Protein AF-A0AAN9YJ34-F1 (afdb_monomer)

Nearest PDB structures (foldseek):
  6kf5-assembly1_C  TM=6.993E-01  e=3.484E-01  Erythrobacter longus
  7w8n-assembly1_C  TM=6.887E-01  e=3.484E-01  Erythrobacter longus
  6kf5-assembly1_D  TM=6.873E-01  e=4.170E-01  Erythrobacter longus
  7cih-assembly4_D  TM=6.895E-01  e=4.170E-01  Erythrobacter longus
  3lp5-assembly1_A  TM=6.061E-01  e=2.230E+00  Lactiplantibacillus plantarum

Foldseek 3Di:
DDPPPDDQQAPPVVLVVVVVVVVVCCVPVQDPPPAADEDEFEDEEQSLLSSQLLLQVFAQPVDRYTYFEYEYELYQQALCCLACPQPLNDDPDDPPPPCPDDDDDDDDDDDDDDDDDDDPVPQAPPFDVVLVVVSVCNVSRHVFQVSSQDCSSRVLNLFKHSLAQRARDRHDHRDLVSLCVVPVVPPVVVPPDVPDCPDPVNVSVVDDRGRHDIDTDQPPDPPDSHALHQYEQEYADDADPDCVPVPPDPPPVVVSVVSNLSRGSLVSLVSSLVSNLVNVVVVLVVVVVPDVVSPPPDPCNSCRRRDYYYFDPDPPPDDDDDDDDDDDDDDDDDSDDPVPGRSVVVVVVVVCVVVVD

Solvent-accessible surface area (backbone atoms only — not comparable to full-atom values): 21547 Å² total; per-residue (Å²): 132,83,79,81,79,78,78,69,84,25,62,64,43,67,54,53,56,52,50,53,51,50,52,49,45,53,76,73,66,54,61,63,98,88,45,75,47,81,34,71,35,63,24,39,35,72,41,10,11,44,22,45,26,50,23,56,76,41,10,33,79,86,51,50,62,29,31,48,25,27,39,25,33,42,26,52,29,55,50,54,61,72,32,48,72,24,75,88,62,45,77,82,78,79,78,76,75,81,78,74,84,80,93,78,92,76,92,78,95,70,89,76,81,80,93,76,85,87,78,83,78,81,76,64,64,83,60,39,69,67,56,51,53,54,60,72,40,42,75,67,45,22,86,47,46,58,53,38,71,34,39,56,56,7,39,41,44,52,38,22,50,86,34,61,64,60,26,92,44,72,79,47,60,56,50,64,69,42,45,46,60,76,63,35,82,78,43,53,78,76,65,57,48,94,87,55,83,72,46,69,69,58,51,59,67,70,57,72,74,70,58,50,75,64,41,80,40,77,41,61,49,91,90,51,76,49,41,84,38,35,32,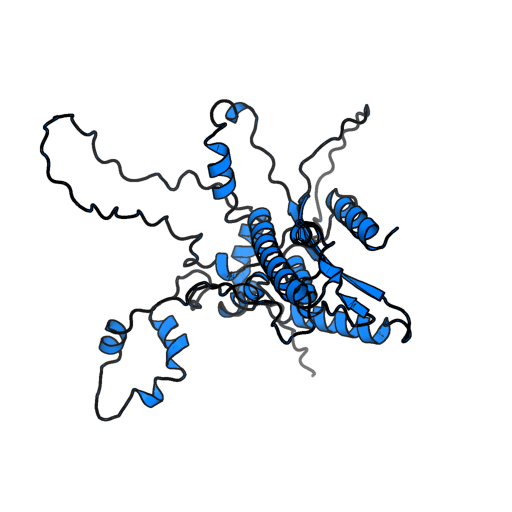42,32,35,15,71,44,79,82,78,78,67,74,90,74,62,86,82,41,92,78,62,42,62,67,43,54,63,62,53,40,67,54,33,40,55,29,32,41,51,53,42,42,56,47,53,27,56,30,43,51,49,54,50,59,60,45,51,76,78,36,79,83,53,76,78,60,61,94,54,48,36,53,73,36,39,39,76,49,73,31,75,65,85,70,77,73,90,69,82,88,83,90,80,89,78,92,77,84,88,82,82,86,69,81,60,82,57,86,92,37,67,57,54,50,57,51,48,59,52,49,30,70,72,69,74,104

Secondary structure (DSSP, 8-state):
---------SBTHHHHHHHHHHHHHHHHHPPPTT--EEEEEEEETHHHHHHHHHHHHS--TTSSEEEEEEEEES----GGGGSTTSTTTSPP------------------PPPP-----SGGGSPPPPHHHHHHHHTHHHHBSSGGGGG-TTTSGGGGTB----PPPSSSSSPPPHHHHHHHHHTTTHHHH--TT----HHHHHHHS---PPPP-B--SS-TT----PPEEEEEEEPPPPPPGGGGGG-TTHHHHHHHHHTTSSHHHHHHHHHHHHHHHHHHHHHHHHTT-GGGGGS-TTHHHHHEEEEEE-----------------------SSPPTTSHHHHHHHHHHHHHHT-

Organism: NCBI:txid117547

Structure (mmCIF, N/CA/C/O backbone):
data_AF-A0AAN9YJ34-F1
#
_entry.id   AF-A0AAN9YJ34-F1
#
loop_
_atom_site.group_PDB
_atom_site.id
_atom_site.type_symbol
_atom_site.label_atom_id
_atom_site.label_alt_id
_atom_site.label_comp_id
_atom_site.label_asym_id
_atom_site.label_entity_id
_atom_site.label_seq_id
_atom_site.pdbx_PDB_ins_code
_atom_site.Cartn_x
_atom_site.Cartn_y
_atom_site.Cartn_z
_atom_site.occupancy
_atom_site.B_iso_or_equiv
_atom_site.auth_seq_id
_atom_site.auth_comp_id
_atom_site.auth_asym_id
_atom_site.auth_atom_id
_atom_site.pdbx_PDB_model_num
ATOM 1 N N . MET A 1 1 ? 30.102 28.724 10.141 1.00 41.06 1 MET A N 1
ATOM 2 C CA . MET A 1 1 ? 29.113 28.611 9.046 1.00 41.06 1 MET A CA 1
ATOM 3 C C . MET A 1 1 ? 28.518 27.213 9.089 1.00 41.06 1 MET A C 1
ATOM 5 O O . MET A 1 1 ? 29.201 26.265 8.723 1.00 41.06 1 MET A O 1
ATOM 9 N N . ALA A 1 2 ? 27.305 27.065 9.624 1.00 44.31 2 ALA A N 1
ATOM 10 C CA . ALA A 1 2 ? 26.609 25.783 9.624 1.00 44.31 2 ALA A CA 1
ATOM 11 C C . ALA A 1 2 ? 26.139 25.491 8.194 1.00 44.31 2 ALA A C 1
ATOM 13 O O . ALA A 1 2 ? 25.366 26.262 7.629 1.00 44.31 2 ALA A O 1
ATOM 14 N N . ARG A 1 3 ? 26.648 24.415 7.585 1.00 47.59 3 ARG A N 1
ATOM 15 C CA . ARG A 1 3 ? 26.089 23.885 6.339 1.00 47.59 3 ARG A CA 1
ATOM 16 C C . ARG A 1 3 ? 24.655 23.460 6.645 1.00 47.59 3 ARG A C 1
ATOM 18 O O . ARG A 1 3 ? 24.454 22.555 7.449 1.00 47.59 3 ARG A O 1
ATOM 25 N N . THR A 1 4 ? 23.672 24.114 6.039 1.00 53.50 4 THR A N 1
ATOM 26 C CA . THR A 1 4 ? 22.299 23.616 6.019 1.00 53.50 4 THR A CA 1
ATOM 27 C C . THR A 1 4 ? 22.309 22.314 5.224 1.00 53.50 4 THR A C 1
ATOM 29 O O . THR A 1 4 ? 22.406 22.313 3.997 1.00 53.50 4 THR A O 1
ATOM 32 N N . ALA A 1 5 ? 22.321 21.182 5.928 1.00 60.34 5 ALA A N 1
ATOM 33 C CA . ALA A 1 5 ? 22.191 19.880 5.297 1.00 60.34 5 ALA A CA 1
ATOM 34 C C . ALA A 1 5 ? 20.834 19.842 4.584 1.00 60.34 5 ALA A C 1
ATOM 36 O O . ALA A 1 5 ? 19.791 20.018 5.209 1.00 60.34 5 ALA A O 1
ATOM 37 N N . THR A 1 6 ? 20.852 19.697 3.262 1.00 78.81 6 THR A N 1
ATOM 38 C CA . THR A 1 6 ? 19.638 19.588 2.454 1.00 78.81 6 THR A CA 1
ATOM 39 C C . THR A 1 6 ? 19.103 18.174 2.632 1.00 78.81 6 THR A C 1
ATOM 41 O O . THR A 1 6 ? 19.769 17.213 2.247 1.00 78.81 6 THR A O 1
ATOM 44 N N . THR A 1 7 ? 17.938 18.031 3.262 1.00 78.56 7 THR A N 1
ATOM 45 C CA . THR A 1 7 ? 17.333 16.716 3.480 1.00 78.56 7 THR A CA 1
ATOM 46 C C . THR A 1 7 ? 16.971 16.098 2.125 1.00 78.56 7 THR A C 1
ATOM 48 O O . THR A 1 7 ? 16.330 16.769 1.309 1.00 78.56 7 THR A O 1
ATOM 51 N N . PRO A 1 8 ? 17.386 14.854 1.837 1.00 83.69 8 PRO A N 1
ATOM 52 C CA . PRO A 1 8 ? 17.035 14.206 0.581 1.00 83.69 8 PRO A CA 1
ATOM 53 C C . PRO A 1 8 ? 15.517 14.041 0.451 1.00 83.69 8 PRO A C 1
ATOM 55 O O . PRO A 1 8 ? 14.857 13.605 1.382 1.00 83.69 8 PRO A O 1
ATOM 58 N N . LEU A 1 9 ? 14.959 14.355 -0.722 1.00 86.12 9 LEU A N 1
ATOM 59 C CA . LEU A 1 9 ? 13.515 14.236 -0.995 1.00 86.12 9 LEU A CA 1
ATOM 60 C C . LEU A 1 9 ? 13.120 12.886 -1.625 1.00 86.12 9 LEU A C 1
ATOM 62 O O . LEU A 1 9 ? 12.014 12.739 -2.141 1.00 86.12 9 LEU A O 1
ATOM 66 N N . HIS A 1 10 ? 14.028 11.909 -1.609 1.00 91.50 10 HIS A N 1
ATOM 67 C CA . HIS A 1 10 ? 13.794 10.557 -2.110 1.00 91.50 10 HIS A CA 1
ATOM 68 C C . HIS A 1 10 ? 13.481 9.589 -0.962 1.00 91.50 10 HIS A C 1
ATOM 70 O O . HIS A 1 10 ? 13.786 9.841 0.203 1.00 91.50 10 HIS A O 1
ATOM 76 N N . TRP A 1 11 ? 12.877 8.453 -1.294 1.00 91.00 11 TRP A N 1
ATOM 77 C CA . TRP A 1 11 ? 12.618 7.358 -0.363 1.00 91.00 11 TRP A CA 1
ATOM 78 C C . TRP A 1 11 ? 13.909 6.849 0.306 1.00 91.00 11 TRP A C 1
ATOM 80 O O . TRP A 1 11 ? 14.869 6.605 -0.424 1.00 91.00 11 TRP A O 1
ATOM 90 N N . PRO A 1 12 ? 13.960 6.635 1.639 1.00 93.44 12 PRO A N 1
ATOM 91 C CA . PRO A 1 12 ? 12.837 6.544 2.582 1.00 93.44 12 PRO A CA 1
ATOM 92 C C . PRO A 1 12 ? 12.511 7.817 3.376 1.00 93.44 12 PRO A C 1
ATOM 94 O O . PRO A 1 12 ? 11.678 7.765 4.278 1.00 93.44 12 PRO A O 1
ATOM 97 N N . THR A 1 13 ? 13.109 8.970 3.072 1.00 93.56 13 THR A N 1
ATOM 98 C CA . THR A 1 13 ? 12.936 10.179 3.900 1.00 93.56 13 THR A CA 1
ATOM 99 C C . THR A 1 13 ? 11.472 10.583 4.127 1.00 93.56 13 THR A C 1
ATOM 101 O O . THR A 1 13 ? 11.104 10.760 5.288 1.00 93.56 13 THR A O 1
ATOM 104 N N . PRO A 1 14 ? 10.586 10.620 3.107 1.00 92.69 14 PRO A N 1
ATOM 105 C CA . PRO A 1 14 ? 9.178 10.952 3.332 1.00 92.69 14 PRO A CA 1
ATOM 106 C C . PRO A 1 14 ? 8.445 9.988 4.280 1.00 92.69 14 PRO A C 1
ATOM 108 O O . PRO A 1 14 ? 7.494 10.392 4.946 1.00 92.69 14 PRO A O 1
ATOM 111 N N . LEU A 1 15 ? 8.868 8.718 4.351 1.00 92.88 15 LEU A N 1
ATOM 112 C CA . LEU A 1 15 ? 8.332 7.767 5.327 1.00 92.88 15 LEU A CA 1
ATOM 113 C C . LEU A 1 15 ? 8.765 8.147 6.737 1.00 92.88 15 LEU A C 1
ATOM 115 O O . LEU A 1 15 ? 7.925 8.184 7.630 1.00 92.88 15 LEU A O 1
ATOM 119 N N . HIS A 1 16 ? 10.055 8.415 6.934 1.00 93.69 16 HIS A N 1
ATOM 120 C CA . HIS A 1 16 ? 10.580 8.782 8.245 1.00 93.69 16 HIS A CA 1
ATOM 121 C C . HIS A 1 16 ? 9.922 10.054 8.778 1.00 93.69 16 HIS A C 1
ATOM 123 O O . HIS A 1 16 ? 9.534 10.079 9.942 1.00 93.69 16 HIS A O 1
ATOM 129 N N . ASP A 1 17 ? 9.703 11.053 7.925 1.00 94.69 17 ASP A N 1
ATOM 130 C CA . ASP A 1 17 ? 9.007 12.282 8.309 1.00 94.69 17 ASP A CA 1
ATOM 131 C C . ASP A 1 17 ? 7.553 12.002 8.733 1.00 94.69 17 ASP A C 1
ATOM 133 O O . ASP A 1 17 ? 7.095 12.479 9.775 1.00 94.69 17 ASP A O 1
ATOM 137 N N . ALA A 1 18 ? 6.828 11.177 7.967 1.00 94.25 18 ALA A N 1
ATOM 138 C CA . ALA A 1 18 ? 5.452 10.798 8.289 1.00 94.25 18 ALA A CA 1
ATOM 139 C C . ALA A 1 18 ? 5.356 9.964 9.581 1.00 94.25 18 ALA A C 1
ATOM 141 O O . ALA A 1 18 ? 4.483 10.216 10.413 1.00 94.25 18 ALA A O 1
ATOM 142 N N . MET A 1 19 ? 6.272 9.011 9.776 1.00 94.44 19 MET A N 1
ATOM 143 C CA . MET A 1 19 ? 6.371 8.206 10.997 1.00 94.44 19 MET A CA 1
ATOM 144 C C . MET A 1 19 ? 6.717 9.069 12.209 1.00 94.44 19 MET A C 1
ATOM 146 O O . MET A 1 19 ? 6.091 8.938 13.256 1.00 94.44 19 MET A O 1
ATOM 150 N N . GLN A 1 20 ? 7.645 10.017 12.062 1.00 95.69 20 GLN A N 1
ATOM 151 C CA . GLN A 1 20 ? 8.000 10.938 13.138 1.00 95.69 20 GLN A CA 1
ATOM 152 C C . GLN A 1 20 ? 6.806 11.807 13.558 1.00 95.69 20 GLN A C 1
ATOM 154 O O . GLN A 1 20 ? 6.623 12.064 14.752 1.00 95.69 20 GLN A O 1
ATOM 159 N N . GLY A 1 21 ? 5.985 12.236 12.594 1.00 96.00 21 GLY A N 1
ATOM 160 C CA . GLY A 1 21 ? 4.728 12.938 12.852 1.00 96.00 21 GLY A CA 1
ATOM 161 C C . GLY A 1 21 ? 3.692 12.061 13.560 1.00 96.00 21 GLY A C 1
ATOM 162 O O . GLY A 1 21 ? 3.056 12.512 14.513 1.00 96.00 21 GLY A O 1
ATOM 163 N N . TYR A 1 22 ? 3.554 10.799 13.149 1.00 95.44 22 TYR A N 1
ATOM 164 C CA . TYR A 1 22 ? 2.680 9.833 13.818 1.00 95.44 22 TYR A CA 1
ATOM 165 C C . TYR A 1 22 ? 3.106 9.580 15.272 1.00 95.44 22 TYR A C 1
ATOM 167 O O . TYR A 1 22 ? 2.283 9.698 16.179 1.00 95.44 22 TYR A O 1
ATOM 175 N N . ASP 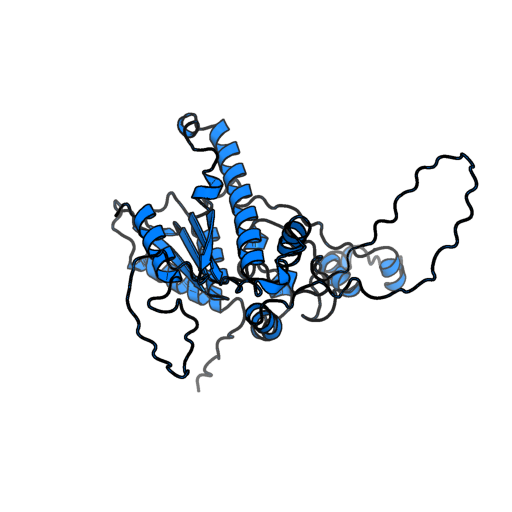A 1 23 ? 4.396 9.356 15.520 1.00 95.50 23 ASP A N 1
ATOM 176 C CA . ASP A 1 23 ? 4.947 9.203 16.870 1.00 95.50 23 ASP A CA 1
ATOM 177 C C . ASP A 1 23 ? 4.677 10.430 17.740 1.00 95.50 23 ASP A C 1
ATOM 179 O O . ASP A 1 23 ? 4.363 10.316 18.927 1.00 95.50 23 ASP A O 1
ATOM 183 N N . TRP A 1 24 ? 4.806 11.625 17.160 1.00 96.56 24 TRP A N 1
ATOM 184 C CA . TRP A 1 24 ? 4.487 12.862 17.859 1.00 96.56 24 TRP A CA 1
ATOM 185 C C . TRP A 1 24 ? 3.000 12.917 18.229 1.00 96.56 24 TRP A C 1
ATOM 187 O O . TRP A 1 24 ? 2.671 13.256 19.366 1.00 96.56 24 TRP A O 1
ATOM 197 N N . ILE A 1 25 ? 2.102 12.531 17.317 1.00 94.25 25 ILE A N 1
ATOM 198 C CA . ILE A 1 25 ? 0.658 12.453 17.577 1.00 94.25 25 ILE A CA 1
ATOM 199 C C . ILE A 1 25 ? 0.367 11.482 18.722 1.00 94.25 25 ILE A C 1
ATOM 201 O O . ILE A 1 25 ? -0.367 11.845 19.638 1.00 94.25 25 ILE A O 1
ATOM 205 N N . LEU A 1 26 ? 0.958 10.286 18.714 1.00 92.81 26 LEU A N 1
ATOM 206 C CA . LEU A 1 26 ? 0.771 9.319 19.796 1.00 92.81 26 LEU A CA 1
ATOM 207 C C . LEU A 1 26 ? 1.241 9.884 21.139 1.00 92.81 26 LEU A C 1
ATOM 209 O O . LEU A 1 26 ? 0.507 9.833 22.120 1.00 92.81 26 LEU A O 1
ATOM 213 N N . LYS A 1 27 ? 2.431 10.490 21.183 1.00 92.56 27 LYS A N 1
ATOM 214 C CA . LYS A 1 27 ? 3.014 11.022 22.426 1.00 92.56 27 LYS A CA 1
ATOM 215 C C . LYS A 1 27 ? 2.232 12.196 23.015 1.00 92.56 27 LYS A C 1
ATOM 217 O O . LYS A 1 27 ? 2.198 12.342 24.231 1.00 92.56 27 LYS A O 1
ATOM 222 N N . ASN A 1 28 ? 1.630 13.037 22.174 1.00 94.38 28 ASN A N 1
ATOM 223 C CA . ASN A 1 28 ? 1.019 14.296 22.618 1.00 94.38 28 ASN A CA 1
ATOM 224 C C . ASN A 1 28 ? -0.512 14.256 22.665 1.00 94.38 28 ASN A C 1
ATOM 226 O O . ASN A 1 28 ? -1.120 15.034 23.396 1.00 94.38 28 ASN A O 1
ATOM 230 N N . LEU A 1 29 ? -1.146 13.382 21.880 1.00 92.38 29 LEU A N 1
ATOM 231 C CA . LEU A 1 29 ? -2.602 13.307 21.744 1.00 92.38 29 LEU A CA 1
ATOM 232 C C . LEU A 1 29 ? -3.183 11.980 22.249 1.00 92.38 29 LEU A C 1
ATOM 234 O O . LEU A 1 29 ? -4.387 11.755 22.064 1.00 92.38 29 LEU A O 1
ATOM 238 N N . ALA A 1 30 ? -2.373 11.128 22.892 1.00 88.25 30 ALA A N 1
ATOM 239 C CA . ALA A 1 30 ? -2.861 9.932 23.568 1.00 88.25 30 ALA A CA 1
ATOM 240 C C . ALA A 1 30 ? -3.933 10.296 24.608 1.00 88.25 30 ALA A C 1
ATOM 242 O O . ALA A 1 30 ? -3.744 11.208 25.419 1.00 88.25 30 ALA A O 1
ATOM 243 N N . PRO A 1 31 ? -5.089 9.617 24.586 1.00 87.06 31 PRO A N 1
ATOM 244 C CA . PRO A 1 31 ? -6.086 9.789 25.626 1.00 87.06 31 PRO A CA 1
ATOM 245 C C . PRO A 1 31 ? -5.561 9.252 26.978 1.00 87.06 31 PRO A C 1
ATOM 247 O O . PRO A 1 31 ? -4.667 8.408 26.994 1.00 87.06 31 PRO A O 1
ATOM 250 N N . PRO A 1 32 ? -6.130 9.689 28.119 1.00 83.00 32 PRO A N 1
ATOM 251 C CA . PRO A 1 32 ? -5.818 9.110 29.430 1.00 83.00 32 PRO A CA 1
ATOM 252 C C . PRO A 1 32 ? -6.052 7.591 29.445 1.00 83.00 32 PRO A C 1
ATOM 254 O O . PRO A 1 32 ? -6.929 7.125 28.717 1.00 83.00 32 PRO A O 1
ATOM 257 N N . GLU A 1 33 ? -5.347 6.863 30.321 1.00 74.31 33 GLU A N 1
ATOM 258 C CA . GLU A 1 33 ? -5.167 5.388 30.355 1.00 74.31 33 GLU A CA 1
ATOM 259 C C . GLU A 1 33 ? -6.418 4.519 30.100 1.00 74.31 33 GLU A C 1
ATOM 261 O O . GLU A 1 33 ? -6.303 3.384 29.653 1.00 74.31 33 GLU A O 1
ATOM 266 N N . TYR A 1 34 ? -7.629 5.032 30.315 1.00 77.88 34 TYR A N 1
ATOM 267 C CA . TYR A 1 34 ? -8.876 4.269 30.183 1.00 77.88 34 TYR A CA 1
ATOM 268 C C . TYR A 1 34 ? -9.695 4.579 28.923 1.00 77.88 34 TYR A C 1
ATOM 270 O O . TYR A 1 34 ? -10.712 3.933 28.674 1.00 77.88 34 TYR A O 1
ATOM 278 N N . LYS A 1 35 ? -9.294 5.564 28.114 1.00 86.12 35 LYS A N 1
ATOM 279 C CA . LYS A 1 35 ? -10.018 5.953 26.896 1.00 86.12 35 LYS A CA 1
ATOM 280 C C . LYS A 1 35 ? -9.291 5.430 25.662 1.00 86.12 35 LYS A C 1
ATOM 282 O O . LYS A 1 35 ? -8.069 5.436 25.602 1.00 86.12 35 LYS A O 1
ATOM 287 N N . ARG A 1 36 ? -10.051 4.977 24.664 1.00 87.94 36 ARG A N 1
ATOM 288 C CA . ARG A 1 36 ? -9.520 4.606 23.345 1.00 87.94 36 ARG A CA 1
ATOM 289 C C . ARG A 1 36 ? -9.662 5.773 22.376 1.00 87.94 36 ARG A C 1
ATOM 291 O O . ARG A 1 36 ? -10.618 6.545 22.471 1.00 87.94 36 ARG A O 1
ATOM 298 N N . ARG A 1 37 ? -8.712 5.907 21.455 1.00 90.06 37 ARG A N 1
ATOM 299 C CA . ARG A 1 37 ? -8.763 6.875 20.359 1.00 90.06 37 ARG A CA 1
ATOM 300 C C . ARG A 1 37 ? -8.252 6.222 19.090 1.00 90.06 37 ARG A C 1
ATOM 302 O O . ARG A 1 37 ? -7.095 5.831 19.005 1.00 90.06 37 ARG A O 1
ATOM 309 N N . ASP A 1 38 ? -9.117 6.154 18.098 1.00 91.50 38 ASP A N 1
ATOM 310 C CA . ASP A 1 38 ? -8.778 5.541 16.826 1.00 91.50 38 ASP A CA 1
ATOM 311 C C . ASP A 1 38 ? -8.075 6.548 15.917 1.00 91.50 38 ASP A C 1
ATOM 313 O O . ASP A 1 38 ? -8.501 7.700 15.796 1.00 91.50 38 ASP A O 1
ATOM 317 N N . VAL A 1 39 ? -6.984 6.112 15.287 1.00 94.44 39 VAL A N 1
ATOM 318 C CA . VAL A 1 39 ? -6.254 6.899 14.290 1.00 94.44 39 VAL A CA 1
ATOM 319 C C . VAL A 1 39 ? -6.555 6.338 12.905 1.00 94.44 39 VAL A C 1
ATOM 321 O O . VAL A 1 39 ? -6.511 5.126 12.688 1.00 94.44 39 VAL A O 1
ATOM 324 N N . TYR A 1 40 ? -6.840 7.222 11.954 1.00 95.06 40 TYR A N 1
ATOM 325 C CA . TYR A 1 40 ? -7.044 6.862 10.555 1.00 95.06 40 TYR A CA 1
ATOM 326 C C . TYR A 1 40 ? -5.984 7.542 9.702 1.00 95.06 40 TYR A C 1
ATOM 328 O O . TYR A 1 40 ? -5.786 8.754 9.803 1.00 95.06 40 TYR A O 1
ATOM 336 N N . THR A 1 41 ? -5.304 6.771 8.857 1.00 95.94 41 THR A N 1
ATOM 337 C CA . THR A 1 41 ? -4.377 7.334 7.875 1.00 95.94 41 THR A CA 1
ATOM 338 C C . THR A 1 41 ? -5.126 7.619 6.583 1.00 95.94 41 THR A C 1
ATOM 340 O O . THR A 1 41 ? -6.009 6.866 6.167 1.00 95.94 41 THR A O 1
ATOM 343 N N . CYS A 1 42 ? -4.780 8.714 5.919 1.00 95.25 42 CYS A N 1
ATOM 344 C CA . CYS A 1 42 ? -5.304 9.000 4.595 1.00 95.25 42 CYS A CA 1
ATOM 345 C C . CYS A 1 42 ? -4.202 9.518 3.678 1.00 95.25 42 CYS A C 1
ATOM 347 O O . CYS A 1 42 ? -3.228 10.115 4.134 1.00 95.25 42 CYS A O 1
ATOM 349 N N . GLY A 1 43 ? -4.334 9.262 2.381 1.00 95.00 43 GLY A N 1
ATOM 350 C CA . GLY A 1 43 ? -3.356 9.734 1.413 1.00 95.00 43 GLY A CA 1
ATOM 351 C C . GLY A 1 43 ? -3.798 9.558 -0.030 1.00 95.00 43 GLY A C 1
ATOM 352 O O . GLY A 1 43 ? -4.619 8.699 -0.349 1.00 95.00 43 GLY A O 1
ATOM 353 N N . SER A 1 44 ? -3.225 10.374 -0.909 1.00 94.25 44 SER A N 1
ATOM 354 C CA . SER A 1 44 ? -3.403 10.318 -2.359 1.00 94.25 44 SER A CA 1
ATOM 355 C C . SER A 1 44 ? -2.067 10.018 -3.052 1.00 94.25 44 SER A C 1
ATOM 357 O O . SER A 1 44 ? -1.006 10.412 -2.567 1.00 94.25 44 SER A O 1
ATOM 359 N N . TYR A 1 45 ? -2.089 9.323 -4.192 1.00 94.06 45 TYR A N 1
ATOM 360 C CA . TYR A 1 45 ? -0.905 9.063 -5.025 1.00 94.06 45 TYR A CA 1
ATOM 361 C C . TYR A 1 45 ? 0.268 8.429 -4.252 1.00 94.06 45 TYR A C 1
ATOM 363 O O . TYR A 1 45 ? 0.176 7.285 -3.817 1.00 94.06 45 TYR A O 1
ATOM 371 N N . LEU A 1 46 ? 1.376 9.152 -4.065 1.00 93.62 46 LEU A N 1
ATOM 372 C CA . LEU A 1 46 ? 2.522 8.689 -3.272 1.00 93.62 46 LEU A CA 1
ATOM 373 C C . LEU A 1 46 ? 2.174 8.583 -1.780 1.00 93.62 46 LEU A C 1
ATOM 375 O O . LEU A 1 46 ? 2.584 7.644 -1.100 1.00 93.62 46 LEU A O 1
ATOM 379 N N . GLY A 1 47 ? 1.360 9.521 -1.288 1.00 95.19 47 GLY A N 1
ATOM 380 C CA . GLY A 1 47 ? 0.848 9.525 0.079 1.00 95.19 47 GLY A CA 1
ATOM 381 C C . GLY A 1 47 ? -0.090 8.354 0.358 1.00 95.19 47 GLY A C 1
ATOM 382 O O . GLY A 1 47 ? -0.145 7.883 1.484 1.00 95.19 47 GLY A O 1
ATOM 383 N N . ALA A 1 48 ? -0.782 7.826 -0.655 1.00 96.44 48 ALA A N 1
ATOM 384 C CA . ALA A 1 48 ? -1.592 6.616 -0.510 1.00 96.44 48 ALA A CA 1
ATOM 385 C C . ALA A 1 48 ? -0.728 5.385 -0.184 1.00 96.44 48 ALA A C 1
ATOM 387 O O . ALA A 1 48 ? -1.130 4.561 0.638 1.00 96.44 48 ALA A O 1
ATOM 388 N N . SER A 1 49 ? 0.460 5.268 -0.786 1.00 95.06 49 SER A N 1
ATOM 389 C CA . SER A 1 49 ? 1.430 4.214 -0.462 1.00 95.06 49 SER A CA 1
ATOM 390 C C . SER A 1 49 ? 1.935 4.363 0.973 1.00 95.06 49 SER A C 1
ATOM 392 O O . SER A 1 49 ? 1.887 3.399 1.729 1.00 95.06 49 SER A O 1
ATOM 394 N N . LEU A 1 50 ? 2.311 5.584 1.376 1.00 95.88 50 LEU A N 1
ATOM 395 C CA . LEU A 1 50 ? 2.744 5.894 2.745 1.00 95.88 50 LEU A CA 1
ATOM 396 C C . LEU A 1 50 ? 1.654 5.590 3.780 1.00 95.88 50 LEU A C 1
ATOM 398 O O . LEU A 1 50 ? 1.893 4.838 4.720 1.00 95.88 50 LEU A O 1
ATOM 402 N N . ALA A 1 51 ? 0.443 6.112 3.578 1.00 97.19 51 ALA A N 1
ATOM 403 C CA . ALA A 1 51 ? -0.693 5.904 4.472 1.00 97.19 51 ALA A CA 1
ATOM 404 C C . ALA A 1 51 ? -1.019 4.415 4.643 1.00 97.19 51 ALA A C 1
ATOM 406 O O . ALA A 1 51 ? -1.322 3.977 5.754 1.00 97.19 51 ALA A O 1
ATOM 407 N N . THR A 1 52 ? -0.920 3.642 3.557 1.00 97.69 52 THR A N 1
ATOM 408 C CA . THR A 1 52 ? -1.132 2.192 3.579 1.00 97.69 52 THR A CA 1
ATOM 409 C C . THR A 1 52 ? -0.042 1.488 4.377 1.00 97.69 52 THR A C 1
ATOM 411 O O . THR A 1 52 ? -0.362 0.658 5.219 1.00 97.69 52 THR A O 1
ATOM 414 N N . SER A 1 53 ? 1.231 1.807 4.136 1.00 96.81 53 SER A N 1
ATOM 415 C CA . SER A 1 53 ? 2.347 1.181 4.849 1.00 96.81 53 SER A CA 1
ATOM 416 C C . SER A 1 53 ? 2.286 1.454 6.346 1.00 96.81 53 SER A C 1
ATOM 418 O O . SER A 1 53 ? 2.342 0.505 7.120 1.00 96.81 53 SER A O 1
ATOM 420 N N . ILE A 1 54 ? 2.052 2.710 6.743 1.00 96.94 54 ILE A N 1
ATOM 421 C CA . ILE A 1 54 ? 1.849 3.084 8.149 1.00 96.94 54 ILE A CA 1
ATOM 422 C C . ILE A 1 54 ? 0.666 2.306 8.731 1.00 96.94 54 ILE A C 1
ATOM 424 O O . ILE A 1 54 ? 0.773 1.722 9.800 1.00 96.94 54 ILE A O 1
ATOM 428 N N . ALA A 1 55 ? -0.461 2.214 8.022 1.00 97.31 55 ALA A N 1
ATOM 429 C CA . ALA A 1 55 ? -1.606 1.466 8.534 1.00 97.31 55 ALA A CA 1
ATOM 430 C C . ALA A 1 55 ? -1.342 -0.038 8.678 1.00 97.31 55 ALA A C 1
ATOM 432 O O . ALA A 1 55 ? -1.887 -0.664 9.581 1.00 97.31 55 ALA A O 1
ATOM 433 N N . LEU A 1 56 ? -0.522 -0.631 7.810 1.00 96.75 56 LEU A N 1
ATOM 434 C CA . LEU A 1 56 ? -0.153 -2.040 7.917 1.00 96.75 56 LEU A CA 1
ATOM 435 C C . LEU A 1 56 ? 0.784 -2.297 9.102 1.00 96.75 56 LEU A C 1
ATOM 437 O O . LEU A 1 56 ? 0.662 -3.346 9.731 1.00 96.75 56 LEU A O 1
ATOM 441 N N . THR A 1 57 ? 1.687 -1.367 9.422 1.00 96.19 57 THR A N 1
ATOM 442 C CA . THR A 1 57 ? 2.688 -1.552 10.486 1.00 96.19 57 THR A CA 1
ATOM 443 C C . THR A 1 57 ? 2.299 -0.972 11.839 1.00 96.19 57 THR A C 1
ATOM 445 O O . THR A 1 57 ? 2.884 -1.372 12.836 1.00 96.19 57 THR A O 1
ATOM 448 N N . GLU A 1 58 ? 1.290 -0.100 11.894 1.00 96.25 58 GLU A N 1
ATOM 449 C CA . GLU A 1 58 ? 0.850 0.589 13.118 1.00 96.25 58 GLU A CA 1
ATOM 450 C C . GLU A 1 58 ? -0.573 0.204 13.564 1.00 96.25 58 GLU A C 1
ATOM 452 O O . GLU A 1 58 ? -1.169 0.834 14.443 1.00 96.25 58 GLU A O 1
ATOM 457 N N . SER A 1 59 ? -1.150 -0.842 12.964 1.00 95.81 59 SER A N 1
ATOM 458 C CA . SER A 1 59 ? -2.481 -1.356 13.307 1.00 95.81 59 SER A CA 1
ATOM 459 C C . SER A 1 59 ? -2.413 -2.369 14.452 1.00 95.81 59 SER A C 1
ATOM 461 O O . SER A 1 59 ? -2.490 -3.586 14.256 1.00 95.81 59 SER A O 1
ATOM 463 N N . TYR A 1 60 ? -2.271 -1.841 15.672 1.00 94.25 60 TYR A N 1
ATOM 464 C CA . TYR A 1 60 ? -2.230 -2.595 16.929 1.00 94.25 60 TYR A CA 1
ATOM 465 C C . TYR A 1 60 ? -3.579 -2.520 17.667 1.00 94.25 60 TYR A C 1
ATOM 467 O O . TYR A 1 60 ? -3.857 -1.528 18.344 1.00 94.25 60 TYR A O 1
ATOM 475 N N . PRO A 1 61 ? -4.462 -3.536 17.582 1.00 90.75 61 PRO A N 1
ATOM 476 C CA . PRO A 1 61 ? -5.826 -3.450 18.128 1.00 90.75 61 PRO A CA 1
ATOM 477 C C . PRO A 1 61 ? -5.890 -3.351 19.656 1.00 90.75 61 PRO A C 1
ATOM 479 O O . PRO A 1 61 ? -6.883 -2.879 20.214 1.00 90.75 61 PRO A O 1
ATOM 482 N N . HIS A 1 62 ? -4.861 -3.855 20.335 1.00 90.12 62 HIS A N 1
ATOM 483 C CA . HIS A 1 62 ? -4.785 -3.876 21.791 1.00 90.12 62 HIS A CA 1
ATOM 484 C C . HIS A 1 62 ? -4.421 -2.500 22.360 1.00 90.12 62 HIS A C 1
ATOM 486 O O . HIS A 1 62 ? -4.936 -2.158 23.421 1.00 90.12 62 HIS A O 1
ATOM 492 N N . GLU A 1 63 ? -3.651 -1.698 21.620 1.00 91.81 63 GLU A N 1
ATOM 493 C CA . GLU A 1 63 ? -3.249 -0.349 22.020 1.00 91.81 63 GLU A CA 1
ATOM 494 C C . GLU A 1 63 ? -4.438 0.601 22.178 1.00 91.81 63 GLU A C 1
ATOM 496 O O . GLU A 1 63 ? -5.428 0.522 21.445 1.00 91.81 63 GLU A O 1
ATOM 501 N N . HIS A 1 64 ? -4.336 1.533 23.125 1.00 90.06 64 HIS A N 1
ATOM 502 C CA . HIS A 1 64 ? -5.392 2.516 23.391 1.00 90.06 64 HIS A CA 1
ATOM 503 C C . HIS A 1 64 ? -5.522 3.547 22.271 1.00 90.06 64 HIS A C 1
ATOM 505 O O . HIS A 1 64 ? -6.630 3.992 21.962 1.00 90.06 64 HIS A O 1
ATOM 511 N N . MET A 1 65 ? -4.398 3.896 21.648 1.00 93.44 65 MET A N 1
ATOM 512 C CA . MET A 1 65 ? -4.339 4.768 20.489 1.00 93.44 65 MET A CA 1
ATOM 513 C C . MET A 1 65 ? -3.385 4.177 19.463 1.00 93.44 65 MET A C 1
ATOM 515 O O . MET A 1 65 ? -2.193 4.058 19.712 1.00 93.44 65 MET A O 1
ATOM 519 N N . ALA A 1 66 ? -3.934 3.777 18.323 1.00 94.69 66 ALA A N 1
ATOM 520 C CA . ALA A 1 66 ? -3.185 3.204 17.214 1.00 94.69 66 ALA A CA 1
ATOM 521 C C . ALA A 1 66 ? -4.001 3.333 15.927 1.00 94.69 66 ALA A C 1
ATOM 523 O O . ALA A 1 66 ? -5.183 3.709 15.956 1.00 94.69 66 ALA A O 1
ATOM 524 N N . VAL A 1 67 ? -3.387 2.998 14.793 1.00 96.44 67 VAL A N 1
ATOM 525 C CA . VAL A 1 67 ? -4.102 3.004 13.521 1.00 96.44 67 VAL A CA 1
ATOM 526 C C . VAL A 1 67 ? -5.206 1.940 13.542 1.00 96.44 67 VAL A C 1
ATOM 528 O O . VAL A 1 67 ? -5.022 0.817 14.020 1.00 96.44 67 VAL A O 1
ATOM 531 N N . ARG A 1 68 ? -6.394 2.310 13.062 1.00 95.12 68 ARG A N 1
ATOM 532 C CA . ARG A 1 68 ? -7.536 1.398 12.868 1.00 95.12 68 ARG A CA 1
ATOM 533 C C . ARG A 1 68 ? -7.905 1.219 11.420 1.00 95.12 68 ARG A C 1
ATOM 535 O O . ARG A 1 68 ? -8.367 0.145 11.033 1.00 95.12 68 ARG A O 1
ATOM 542 N N . GLY A 1 69 ? -7.667 2.252 10.626 1.00 96.00 69 GLY A N 1
ATOM 543 C CA . GLY A 1 69 ? -7.981 2.184 9.225 1.00 96.00 69 GLY A CA 1
ATOM 544 C C . GLY A 1 69 ? -7.198 3.136 8.344 1.00 96.00 69 GLY A C 1
ATOM 545 O O . GLY A 1 69 ? -6.485 4.023 8.813 1.00 96.00 69 GLY A O 1
ATOM 546 N N . CYS A 1 70 ? -7.341 2.910 7.044 1.00 97.06 70 CYS A N 1
ATOM 547 C CA . CYS A 1 70 ? -6.649 3.633 5.995 1.00 97.06 70 CYS A CA 1
ATOM 548 C C . CYS A 1 70 ? -7.599 3.983 4.851 1.00 97.06 70 CYS A C 1
ATOM 550 O O . CYS A 1 70 ? -8.349 3.131 4.371 1.00 97.06 70 CYS A O 1
ATOM 552 N N . VAL A 1 71 ? -7.509 5.214 4.354 1.00 97.25 71 VAL A N 1
ATOM 553 C CA . VAL A 1 71 ? -8.180 5.638 3.124 1.00 97.25 71 VAL A CA 1
ATOM 554 C C . VAL A 1 71 ? -7.145 6.098 2.108 1.00 97.25 71 VAL A C 1
ATOM 556 O O . VAL A 1 71 ? -6.415 7.060 2.332 1.00 97.25 71 VAL A O 1
ATOM 559 N N . ALA A 1 72 ? -7.074 5.424 0.966 1.00 96.88 72 ALA A N 1
ATOM 560 C CA . ALA A 1 72 ? -5.988 5.622 0.015 1.00 96.88 72 ALA A CA 1
ATOM 561 C C . ALA A 1 72 ? -6.535 5.861 -1.396 1.00 96.88 72 ALA A C 1
ATOM 563 O O . ALA A 1 72 ? -7.168 4.979 -1.967 1.00 96.88 72 ALA A O 1
ATOM 564 N N . LEU A 1 73 ? -6.285 7.042 -1.968 1.00 95.50 73 LEU A N 1
ATOM 565 C CA . LEU A 1 73 ? -6.772 7.448 -3.289 1.00 95.50 73 LEU A CA 1
ATOM 566 C C . LEU A 1 73 ? -5.665 7.375 -4.345 1.00 95.50 73 LEU A C 1
ATOM 568 O O . LEU A 1 73 ? -4.616 7.991 -4.193 1.00 95.50 73 LEU A O 1
ATOM 572 N N . ASN A 1 74 ? -5.917 6.694 -5.463 1.00 94.12 74 ASN A N 1
ATOM 573 C CA . ASN A 1 74 ? -4.998 6.641 -6.607 1.00 94.12 74 ASN A CA 1
ATOM 574 C C . ASN A 1 74 ? -3.563 6.225 -6.224 1.00 94.12 74 ASN A C 1
ATOM 576 O O . ASN A 1 74 ? -2.592 6.798 -6.711 1.00 94.12 74 ASN A O 1
ATOM 580 N N . GLY A 1 75 ? -3.413 5.244 -5.332 1.00 94.75 75 GLY A N 1
ATOM 581 C CA . GLY A 1 75 ? -2.100 4.819 -4.845 1.00 94.75 75 GLY A CA 1
ATOM 582 C C . GLY A 1 75 ? -1.319 3.910 -5.796 1.00 94.75 75 GLY A C 1
ATOM 583 O O . GLY A 1 75 ? -1.892 3.169 -6.599 1.00 94.75 75 GLY A O 1
ATOM 584 N N . ILE A 1 76 ? 0.012 3.934 -5.656 1.00 95.00 76 ILE A N 1
ATOM 585 C CA . ILE A 1 76 ? 0.926 2.948 -6.251 1.00 95.00 76 ILE A CA 1
ATOM 586 C C . ILE A 1 76 ? 1.415 2.014 -5.144 1.00 95.00 76 ILE A C 1
ATOM 588 O O . ILE A 1 76 ? 2.282 2.369 -4.354 1.00 95.00 76 ILE A O 1
ATOM 592 N N . TYR A 1 77 ? 0.869 0.804 -5.079 1.00 96.00 77 TYR A N 1
ATOM 593 C CA . TYR A 1 77 ? 1.152 -0.128 -3.980 1.00 96.00 77 TYR A CA 1
ATOM 594 C C . TYR A 1 77 ? 2.217 -1.172 -4.329 1.00 96.00 77 TYR A C 1
ATOM 596 O O . TYR A 1 77 ? 2.639 -1.943 -3.470 1.00 96.00 77 TYR A O 1
ATOM 604 N N . ASN A 1 78 ? 2.636 -1.226 -5.592 1.00 94.88 78 ASN A N 1
ATOM 605 C CA . ASN A 1 78 ? 3.729 -2.062 -6.060 1.00 94.88 78 ASN A CA 1
ATOM 606 C C . ASN A 1 78 ? 4.533 -1.319 -7.132 1.00 94.88 78 ASN A C 1
ATOM 608 O O . ASN A 1 78 ? 4.124 -1.294 -8.292 1.00 94.88 78 ASN A O 1
ATOM 612 N N . TRP A 1 79 ? 5.674 -0.744 -6.758 1.00 94.75 79 TRP A N 1
ATOM 613 C CA . TRP A 1 79 ? 6.570 -0.047 -7.684 1.00 94.75 79 TRP A CA 1
ATOM 614 C C . TRP A 1 79 ? 7.373 -0.997 -8.572 1.00 94.75 79 TRP A C 1
ATOM 616 O O . TRP A 1 79 ? 7.670 -0.661 -9.719 1.00 94.75 79 TRP A O 1
ATOM 626 N N . THR A 1 80 ? 7.653 -2.218 -8.100 1.00 92.88 80 THR A N 1
ATOM 627 C CA . THR A 1 80 ? 8.403 -3.222 -8.879 1.00 92.88 80 THR A CA 1
ATOM 628 C C . THR A 1 80 ? 7.712 -3.591 -10.192 1.00 92.88 80 THR A C 1
ATOM 630 O O . THR A 1 80 ? 8.361 -4.062 -11.124 1.00 92.88 80 THR A O 1
ATOM 633 N N . MET A 1 81 ? 6.406 -3.326 -10.325 1.00 90.75 81 MET A N 1
ATOM 634 C CA . MET A 1 81 ? 5.685 -3.598 -11.566 1.00 90.75 81 MET A CA 1
ATOM 635 C C . MET A 1 81 ? 6.097 -2.713 -12.741 1.00 90.75 81 MET A C 1
ATOM 637 O O . MET A 1 81 ? 5.807 -3.046 -13.890 1.00 90.75 81 MET A O 1
ATOM 641 N N . PHE A 1 82 ? 6.762 -1.591 -12.470 1.00 90.94 82 PHE A N 1
ATOM 642 C CA . PHE A 1 82 ? 7.263 -0.706 -13.511 1.00 90.94 82 PHE A CA 1
ATOM 643 C C . PHE A 1 82 ? 8.568 -1.189 -14.140 1.00 90.94 82 PHE A C 1
ATOM 645 O O . PHE A 1 82 ? 8.911 -0.698 -15.219 1.00 90.94 82 PHE A O 1
ATOM 652 N N . LEU A 1 83 ? 9.243 -2.159 -13.514 1.00 90.75 83 LEU A N 1
ATOM 653 C CA . LEU A 1 83 ? 10.482 -2.727 -14.024 1.00 90.75 83 LEU A CA 1
ATOM 654 C C . LEU A 1 83 ? 10.249 -3.497 -15.331 1.00 90.75 83 LEU A C 1
ATOM 656 O O . LEU A 1 83 ? 9.246 -4.214 -15.440 1.00 90.75 83 LEU A O 1
ATOM 660 N N . PRO A 1 84 ? 11.173 -3.419 -16.305 1.00 88.19 84 PRO A N 1
ATOM 661 C CA . PRO A 1 84 ? 11.037 -4.098 -17.597 1.00 88.19 84 PRO A CA 1
ATOM 662 C C . PRO A 1 84 ? 10.788 -5.606 -17.477 1.00 88.19 84 PRO A C 1
ATOM 664 O O . PRO A 1 84 ? 9.981 -6.164 -18.218 1.00 88.19 84 PRO A O 1
ATOM 667 N N . ASP A 1 85 ? 11.419 -6.251 -16.495 1.00 84.25 85 ASP A N 1
ATOM 668 C CA . ASP A 1 85 ? 11.312 -7.696 -16.279 1.00 84.25 85 ASP A CA 1
ATOM 669 C C . ASP A 1 85 ? 10.026 -8.136 -15.596 1.00 84.25 85 ASP A C 1
ATOM 671 O O . ASP A 1 85 ? 9.743 -9.336 -15.538 1.00 84.25 85 ASP A O 1
ATOM 675 N N . HIS A 1 86 ? 9.226 -7.206 -15.074 1.00 86.06 86 HIS A N 1
ATOM 676 C CA . HIS A 1 86 ? 7.991 -7.586 -14.416 1.00 86.06 86 HIS A CA 1
ATOM 677 C C . HIS A 1 86 ? 7.064 -8.309 -15.414 1.00 86.06 86 HIS A C 1
ATOM 679 O O . HIS A 1 86 ? 6.909 -7.847 -16.548 1.00 86.06 86 HIS A O 1
ATOM 685 N N . PRO A 1 87 ? 6.384 -9.412 -15.026 1.00 83.00 87 PRO A N 1
ATOM 686 C CA . PRO A 1 87 ? 5.558 -10.208 -15.943 1.00 83.00 87 PRO A CA 1
ATOM 687 C C . PRO A 1 87 ? 4.487 -9.419 -16.707 1.00 83.00 87 PRO A C 1
ATOM 689 O O . PRO A 1 87 ? 4.025 -9.860 -17.752 1.00 83.00 87 PRO A O 1
ATOM 692 N N . ILE A 1 88 ? 4.096 -8.258 -16.181 1.00 80.75 88 ILE A N 1
ATOM 693 C CA . ILE A 1 88 ? 3.130 -7.336 -16.791 1.00 80.75 88 ILE A CA 1
ATOM 694 C C . ILE A 1 88 ? 3.667 -6.622 -18.038 1.00 80.75 88 ILE A C 1
ATOM 696 O O . ILE A 1 88 ? 2.890 -6.235 -18.907 1.00 80.75 88 ILE A O 1
ATOM 700 N N . ASN A 1 89 ? 4.989 -6.464 -18.115 1.00 83.06 89 ASN A N 1
ATOM 701 C CA . ASN A 1 89 ? 5.702 -5.803 -19.202 1.00 83.06 89 ASN A CA 1
ATOM 702 C C . ASN A 1 89 ? 6.268 -6.821 -20.204 1.00 83.06 89 ASN A C 1
ATOM 704 O O . ASN A 1 89 ? 6.623 -6.451 -21.322 1.00 83.06 89 ASN A O 1
ATOM 708 N N . GLN A 1 90 ? 6.312 -8.108 -19.839 1.00 78.25 90 GLN A N 1
ATOM 709 C CA . GLN A 1 90 ? 6.757 -9.169 -20.734 1.00 78.25 90 GLN A CA 1
ATOM 710 C C . GLN A 1 90 ? 5.659 -9.558 -21.735 1.00 78.25 90 GLN A C 1
ATOM 712 O O . GLN A 1 90 ? 4.482 -9.662 -21.371 1.00 78.25 90 GLN A O 1
ATOM 717 N N . PRO A 1 91 ? 6.017 -9.849 -22.998 1.00 72.81 91 PRO A N 1
ATOM 718 C CA . PRO A 1 91 ? 5.060 -10.400 -23.943 1.00 72.81 91 PRO A CA 1
ATOM 719 C C . PRO A 1 91 ? 4.556 -11.766 -23.442 1.00 72.81 91 PRO A C 1
ATOM 721 O O . PRO A 1 91 ? 5.329 -12.542 -22.869 1.00 72.81 91 PRO A O 1
ATOM 724 N N . PRO A 1 92 ? 3.275 -12.110 -23.674 1.00 67.81 92 PRO A N 1
ATOM 725 C CA . PRO A 1 92 ? 2.740 -13.401 -23.267 1.00 67.81 92 PRO A CA 1
ATOM 726 C C . PRO A 1 92 ? 3.552 -14.523 -23.920 1.00 67.81 92 PRO A C 1
ATOM 728 O O . PRO A 1 92 ? 3.651 -14.611 -25.148 1.00 67.81 92 PRO A O 1
ATOM 731 N N . LYS A 1 93 ? 4.144 -15.394 -23.096 1.00 63.47 93 LYS A N 1
ATOM 732 C CA . LYS A 1 93 ? 4.879 -16.567 -23.578 1.00 63.47 93 LYS A CA 1
ATOM 733 C C . LYS A 1 93 ? 3.893 -17.456 -24.338 1.00 63.47 93 LYS A C 1
ATOM 735 O O . LYS A 1 93 ? 2.948 -17.975 -23.749 1.00 63.47 93 LYS A O 1
ATOM 740 N N . LYS A 1 94 ? 4.084 -17.617 -25.654 1.00 56.00 94 LYS A N 1
ATOM 741 C CA . LYS A 1 94 ? 3.316 -18.588 -26.445 1.00 56.00 94 LYS A CA 1
ATOM 742 C C . LYS A 1 94 ? 3.588 -19.965 -25.848 1.00 56.00 94 LYS A C 1
ATOM 744 O O . LYS A 1 94 ? 4.706 -20.465 -25.956 1.00 56.00 94 LYS A O 1
ATOM 749 N N . ASN A 1 95 ? 2.590 -20.563 -25.204 1.00 47.97 95 ASN A N 1
ATOM 750 C CA . ASN A 1 95 ? 2.685 -21.946 -24.764 1.00 47.97 95 ASN A CA 1
ATOM 751 C C . ASN A 1 95 ? 2.950 -22.806 -26.004 1.00 47.97 95 ASN A C 1
ATOM 753 O O . ASN A 1 95 ? 2.071 -22.973 -26.847 1.00 47.97 95 ASN A O 1
ATOM 757 N N . ARG A 1 96 ? 4.173 -23.332 -26.129 1.00 47.44 96 ARG A N 1
ATOM 758 C CA . ARG A 1 96 ? 4.445 -24.501 -26.963 1.00 47.44 96 ARG A CA 1
ATOM 759 C C . ARG A 1 96 ? 3.602 -25.612 -26.350 1.00 47.44 96 ARG A C 1
ATOM 761 O O . ARG A 1 96 ? 3.958 -26.143 -25.299 1.00 47.44 96 ARG A O 1
ATOM 768 N N . SER A 1 97 ? 2.442 -25.882 -26.940 1.00 50.19 97 SER A N 1
ATOM 769 C CA . SER A 1 97 ? 1.672 -27.073 -26.624 1.00 50.19 97 SER A CA 1
ATOM 770 C C . SER A 1 97 ? 2.631 -28.256 -26.724 1.00 50.19 97 SER A C 1
ATOM 772 O O . SER A 1 97 ? 3.239 -28.501 -27.766 1.00 50.19 97 SER A O 1
ATOM 774 N N . LYS A 1 98 ? 2.836 -28.946 -25.602 1.00 44.97 98 LYS A N 1
ATOM 775 C CA . LYS A 1 98 ? 3.379 -30.298 -25.612 1.00 44.97 98 LYS A CA 1
ATOM 776 C C . LYS A 1 98 ? 2.369 -31.129 -26.400 1.00 44.97 98 LYS A C 1
ATOM 778 O O . LYS A 1 98 ? 1.358 -31.529 -25.834 1.00 44.97 98 LYS A O 1
ATOM 783 N N . ASN A 1 99 ? 2.612 -31.336 -27.692 1.00 42.06 99 ASN A N 1
ATOM 784 C CA . ASN A 1 99 ? 1.947 -32.401 -28.430 1.00 42.06 99 A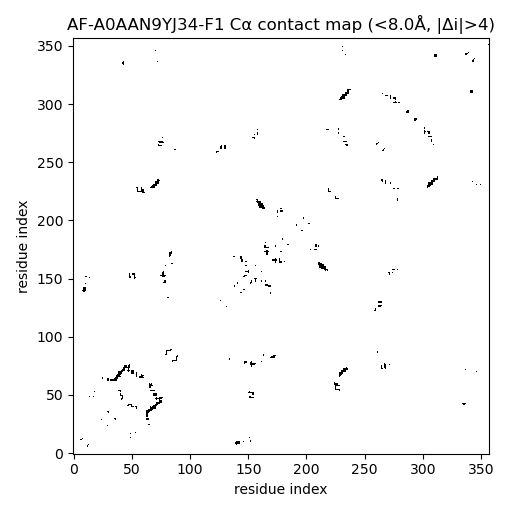SN A CA 1
ATOM 785 C C . ASN A 1 99 ? 2.460 -33.712 -27.833 1.00 42.06 99 ASN A C 1
ATOM 787 O O . ASN A 1 99 ? 3.540 -34.191 -28.171 1.00 42.06 99 ASN A O 1
ATOM 791 N N . LYS A 1 100 ? 1.711 -34.222 -26.856 1.00 40.88 100 LYS A N 1
ATOM 792 C CA . LYS A 1 100 ? 1.672 -35.646 -26.547 1.00 40.88 100 LYS A CA 1
ATOM 793 C C . LYS A 1 100 ? 0.928 -36.274 -27.731 1.00 40.88 100 LYS A C 1
ATOM 795 O O . LYS A 1 100 ? -0.090 -35.722 -28.139 1.00 40.88 100 LYS A O 1
ATOM 800 N N . GLY A 1 101 ? 1.548 -37.270 -28.353 1.00 39.31 101 GLY A N 1
ATOM 801 C CA . GLY A 1 101 ? 1.194 -37.741 -29.687 1.00 39.31 101 GLY A CA 1
ATOM 802 C C . GLY A 1 101 ? -0.207 -38.321 -29.806 1.00 39.31 101 GLY A C 1
ATOM 803 O O . GLY A 1 101 ? -0.798 -38.720 -28.812 1.00 39.31 101 GLY A O 1
ATOM 804 N N . GLU A 1 102 ? -0.661 -38.395 -31.048 1.00 36.53 102 GLU A N 1
ATOM 805 C CA . GLU A 1 102 ? -1.367 -39.556 -31.571 1.00 36.53 102 GLU A CA 1
ATOM 806 C C . GLU A 1 102 ? -1.176 -39.561 -33.090 1.00 36.53 102 GLU A C 1
ATOM 808 O O . GLU A 1 102 ? -1.400 -38.571 -33.790 1.00 36.53 102 GLU A O 1
ATOM 813 N N . ASP A 1 103 ? -0.578 -40.663 -33.518 1.00 44.50 103 ASP A N 1
ATOM 814 C CA . ASP A 1 103 ? -0.513 -41.181 -34.868 1.00 44.50 103 ASP A CA 1
ATOM 815 C C . ASP A 1 103 ? -1.944 -41.526 -35.285 1.00 44.50 103 ASP A C 1
ATOM 817 O O . ASP A 1 103 ? -2.579 -42.322 -34.608 1.00 44.50 103 ASP A O 1
ATOM 821 N N . ASP A 1 104 ? -2.472 -40.855 -36.307 1.00 37.22 104 ASP A N 1
ATOM 822 C CA . ASP A 1 104 ? -3.446 -41.440 -37.229 1.00 37.22 104 ASP A CA 1
ATOM 823 C C . ASP A 1 104 ? -3.672 -40.486 -38.406 1.00 37.22 104 ASP A C 1
ATOM 825 O O . ASP A 1 104 ? -4.071 -39.322 -38.279 1.00 37.22 104 ASP A O 1
ATOM 829 N N . GLY A 1 105 ? -3.336 -40.982 -39.593 1.00 40.97 105 GLY A N 1
ATOM 830 C CA . GLY A 1 105 ? -3.414 -40.240 -40.835 1.00 40.97 105 GLY A CA 1
ATOM 831 C C . GLY A 1 105 ? -4.848 -40.071 -41.326 1.00 40.97 105 GLY A C 1
ATOM 832 O O . GLY A 1 105 ? -5.526 -41.043 -41.635 1.00 40.97 105 GLY A O 1
ATOM 833 N N . HIS A 1 106 ? -5.253 -38.826 -41.580 1.00 37.97 106 HIS A N 1
ATOM 834 C CA . HIS A 1 106 ? -6.189 -38.556 -42.666 1.00 37.97 106 HIS A CA 1
ATOM 835 C C . HIS A 1 106 ? -5.917 -37.217 -43.359 1.00 37.97 106 HIS A C 1
ATOM 837 O O . HIS A 1 106 ? -5.885 -36.142 -42.763 1.00 37.97 106 HIS A O 1
ATOM 843 N N . ARG A 1 107 ? -5.699 -37.334 -44.672 1.00 41.75 107 ARG A N 1
ATOM 844 C CA . ARG A 1 107 ? -5.529 -36.272 -45.664 1.00 41.75 107 ARG A CA 1
ATOM 845 C C . ARG A 1 107 ? -6.737 -35.330 -45.691 1.00 41.75 107 ARG A C 1
ATOM 847 O O . ARG A 1 107 ? -7.846 -35.768 -45.971 1.00 41.75 107 ARG A O 1
ATOM 854 N N . SER A 1 108 ? -6.485 -34.031 -45.570 1.00 37.81 108 SER A N 1
ATOM 855 C CA . SER A 1 108 ? -7.244 -32.997 -46.283 1.00 37.81 108 SER A CA 1
ATOM 856 C C . SER A 1 108 ? -6.289 -31.862 -46.661 1.00 37.81 108 SER A C 1
ATOM 858 O O . SER A 1 108 ? -5.620 -31.263 -45.821 1.00 37.81 108 SER A O 1
ATOM 860 N N . ASN A 1 109 ? -6.150 -31.663 -47.971 1.00 37.28 109 ASN A N 1
ATOM 861 C CA . ASN A 1 109 ? -5.389 -30.585 -48.586 1.00 37.28 109 ASN A CA 1
ATOM 862 C C . ASN A 1 109 ? -6.284 -29.345 -48.637 1.00 37.28 109 ASN A C 1
ATOM 864 O O . ASN A 1 109 ? -7.079 -29.229 -49.563 1.00 37.28 109 ASN A O 1
ATOM 868 N N . ASP A 1 110 ? -6.116 -28.423 -47.693 1.00 41.72 110 ASP A N 1
ATOM 869 C CA . ASP A 1 110 ? -6.622 -27.055 -47.821 1.00 41.72 110 ASP A CA 1
ATOM 870 C C . ASP A 1 110 ? -5.443 -26.066 -47.803 1.00 41.72 110 ASP A C 1
ATOM 872 O O . ASP A 1 110 ? -4.561 -26.165 -46.938 1.00 41.72 110 ASP A O 1
ATOM 876 N N . PRO A 1 111 ? -5.377 -25.107 -48.746 1.00 38.06 111 PRO A N 1
ATOM 877 C CA . PRO A 1 111 ? -4.275 -24.163 -48.821 1.00 38.06 111 PRO A CA 1
ATOM 878 C C . PRO A 1 111 ? -4.331 -23.168 -47.657 1.00 38.06 111 PRO A C 1
ATOM 880 O O . PRO A 1 111 ? -5.248 -22.363 -47.504 1.00 38.06 111 PRO A O 1
ATOM 883 N N . LYS A 1 112 ? -3.288 -23.227 -46.832 1.00 39.88 112 LYS A N 1
ATOM 884 C CA . LYS A 1 112 ? -3.022 -22.325 -45.711 1.00 39.88 112 LYS A CA 1
ATOM 885 C C . LYS A 1 112 ? -2.690 -20.921 -46.253 1.00 39.88 112 LYS A C 1
ATOM 887 O O . LYS A 1 112 ? -1.760 -20.813 -47.054 1.00 39.88 112 LYS A O 1
ATOM 892 N N . PRO A 1 113 ? -3.375 -19.841 -45.832 1.00 32.56 113 PRO A N 1
ATOM 893 C CA . PRO A 1 113 ? -2.993 -18.492 -46.237 1.00 32.56 113 PRO A CA 1
ATOM 894 C C . PRO A 1 113 ? -1.644 -18.099 -45.607 1.00 32.56 113 PRO A C 1
ATOM 896 O O . PRO A 1 113 ? -1.302 -18.583 -44.519 1.00 32.56 113 PRO A O 1
ATOM 899 N N . PRO A 1 114 ? -0.853 -17.251 -46.287 1.00 35.69 114 PRO A N 1
ATOM 900 C CA . PRO A 1 114 ? 0.541 -17.035 -45.953 1.00 35.69 114 PRO A CA 1
ATOM 901 C C . PRO A 1 114 ? 0.740 -16.237 -44.664 1.00 35.69 114 PRO A C 1
ATOM 903 O O . PRO A 1 114 ? -0.065 -15.418 -44.221 1.00 35.69 114 PRO A O 1
ATOM 906 N N . LEU A 1 115 ? 1.902 -16.531 -44.102 1.00 39.34 115 LEU A N 1
ATOM 907 C CA . LEU A 1 115 ? 2.572 -15.964 -42.952 1.00 39.34 115 LEU A CA 1
ATOM 908 C C . LEU A 1 115 ? 2.605 -14.422 -42.999 1.00 39.34 115 LEU A C 1
ATOM 910 O O . LEU A 1 115 ? 3.372 -13.823 -43.743 1.00 39.34 115 LEU A O 1
ATOM 914 N N . GLY A 1 116 ? 1.793 -13.790 -42.152 1.00 28.84 116 GLY A N 1
ATOM 915 C CA . GLY A 1 116 ? 1.859 -12.370 -41.812 1.00 28.84 116 GLY A CA 1
ATOM 916 C C . GLY A 1 116 ? 1.999 -12.220 -40.303 1.00 28.84 116 GLY A C 1
ATOM 917 O O . GLY A 1 116 ? 1.025 -12.031 -39.579 1.00 28.84 116 GLY A O 1
ATOM 918 N N . SER A 1 117 ? 3.221 -12.397 -39.811 1.00 42.97 117 SER A N 1
ATOM 919 C CA . SER A 1 117 ? 3.634 -12.007 -38.466 1.00 42.97 117 SER A CA 1
ATOM 920 C C . SER A 1 117 ? 3.477 -10.498 -38.260 1.00 42.97 117 SER A C 1
ATOM 922 O O . SER A 1 117 ? 3.778 -9.735 -39.173 1.00 42.97 117 SER A O 1
ATOM 924 N N . SER A 1 118 ? 3.138 -10.109 -37.023 1.00 35.62 118 SER A N 1
ATOM 925 C CA . SER A 1 118 ? 3.085 -8.739 -36.460 1.00 35.62 118 SER A CA 1
ATOM 926 C C . SER A 1 118 ? 1.674 -8.157 -36.336 1.00 35.62 118 SER A C 1
ATOM 928 O O . SER A 1 118 ? 1.147 -7.604 -37.290 1.00 35.62 118 SER A O 1
ATOM 930 N N . SER A 1 119 ? 1.077 -8.273 -35.138 1.00 36.78 119 SER A N 1
ATOM 931 C CA . SER A 1 119 ? 0.093 -7.327 -34.543 1.00 36.78 119 SER A CA 1
ATOM 932 C C . SER A 1 119 ? -0.808 -7.991 -33.484 1.00 36.78 119 SER A C 1
ATOM 934 O O . SER A 1 119 ? -2.030 -7.970 -33.569 1.00 36.78 119 SER A O 1
ATOM 936 N N . SER A 1 120 ? -0.227 -8.570 -32.425 1.00 36.25 120 SER A N 1
ATOM 937 C CA . SER A 1 120 ? -1.004 -8.792 -31.183 1.00 36.25 120 SER A CA 1
ATOM 938 C C . SER A 1 120 ? -0.706 -7.755 -30.094 1.00 36.25 120 SER A C 1
ATOM 940 O O . SER A 1 120 ? -1.351 -7.768 -29.051 1.00 36.25 120 SER A O 1
ATOM 942 N N . SER A 1 121 ? 0.211 -6.808 -30.347 1.00 36.69 121 SER A N 1
ATOM 943 C CA . SER A 1 121 ? 0.518 -5.715 -29.409 1.00 36.69 121 SER A CA 1
ATOM 944 C C . SER A 1 121 ? -0.504 -4.570 -29.434 1.00 36.69 121 SER A C 1
ATOM 946 O O . SER A 1 121 ? -0.470 -3.704 -28.569 1.00 36.69 121 SER A O 1
ATOM 948 N N . THR A 1 122 ? -1.444 -4.554 -30.382 1.00 39.38 122 THR A N 1
ATOM 949 C CA . THR A 1 122 ? -2.295 -3.384 -30.670 1.00 39.38 122 THR A CA 1
ATOM 950 C C . THR A 1 122 ? -3.574 -3.288 -29.835 1.00 39.38 122 THR A C 1
ATOM 952 O O . THR A 1 122 ? -4.424 -2.451 -30.121 1.00 39.38 122 THR A O 1
ATOM 955 N N . LEU A 1 123 ? -3.756 -4.118 -28.801 1.00 44.50 123 LEU A N 1
ATOM 956 C CA . LEU A 1 123 ? -4.981 -4.105 -27.984 1.00 44.50 123 LEU A CA 1
ATOM 957 C C . LEU A 1 123 ? -4.765 -3.813 -26.496 1.00 44.50 123 LEU A C 1
ATOM 959 O O . LEU A 1 123 ? -5.717 -3.967 -25.726 1.00 44.50 123 LEU A O 1
ATOM 963 N N . ARG A 1 124 ? -3.564 -3.384 -26.088 1.00 51.12 124 ARG A N 1
ATOM 964 C CA . ARG A 1 124 ? -3.369 -2.818 -24.751 1.00 51.12 124 ARG A CA 1
ATOM 965 C C . ARG A 1 124 ? -3.797 -1.346 -24.806 1.00 51.12 124 ARG A C 1
ATOM 967 O O . ARG A 1 124 ? -3.323 -0.628 -25.683 1.00 51.12 124 ARG A O 1
ATOM 974 N N . PRO A 1 125 ? -4.723 -0.891 -23.951 1.00 53.31 125 PRO A N 1
ATOM 975 C CA . PRO A 1 125 ? -5.002 0.534 -23.830 1.00 53.31 125 PRO A CA 1
ATOM 976 C C . PRO A 1 125 ? -3.745 1.266 -23.399 1.00 53.31 125 PRO A C 1
ATOM 978 O O . PRO A 1 125 ? -2.884 0.659 -22.750 1.00 53.31 125 PRO A O 1
ATOM 981 N N . PRO A 1 126 ? -3.672 2.570 -23.689 1.00 57.88 126 PRO A N 1
ATOM 982 C CA . PRO A 1 126 ? -2.654 3.390 -23.076 1.00 57.88 126 PRO A CA 1
ATOM 983 C C . PRO A 1 126 ? -2.793 3.299 -21.544 1.00 57.88 126 PRO A C 1
ATOM 985 O O . PRO A 1 126 ? -3.917 3.353 -21.031 1.00 57.88 126 PRO A O 1
ATOM 988 N N . PRO A 1 127 ? -1.682 3.108 -20.815 1.00 67.38 127 PRO A N 1
ATOM 989 C CA . PRO A 1 127 ? -1.673 3.213 -19.361 1.00 67.38 127 PRO A CA 1
ATOM 990 C C . PRO A 1 127 ? -2.176 4.592 -18.921 1.00 67.38 127 PRO A C 1
ATOM 992 O O . PRO A 1 127 ? -2.096 5.566 -19.673 1.00 67.38 127 PRO A O 1
ATOM 995 N N . ASP A 1 128 ? -2.708 4.658 -17.703 1.00 77.88 128 ASP A N 1
ATOM 996 C CA . ASP A 1 128 ? -3.216 5.907 -17.135 1.00 77.88 128 ASP A CA 1
ATOM 997 C C . ASP A 1 128 ? -2.105 6.982 -17.173 1.00 77.88 128 ASP A C 1
ATOM 999 O O . ASP A 1 128 ? -0.991 6.714 -16.706 1.00 77.88 128 ASP A O 1
ATOM 1003 N N . PRO A 1 129 ? -2.354 8.182 -17.739 1.00 83.69 129 PRO A N 1
ATOM 1004 C CA . PRO A 1 129 ? -1.329 9.216 -17.875 1.00 83.69 129 PRO A CA 1
ATOM 1005 C C . PRO A 1 129 ? -0.713 9.628 -16.533 1.00 83.69 129 PRO A C 1
ATOM 1007 O O . PRO A 1 129 ? 0.476 9.942 -16.475 1.00 83.69 129 PRO A O 1
ATOM 1010 N N . ALA A 1 130 ? -1.479 9.588 -15.440 1.00 86.25 130 ALA A N 1
ATOM 1011 C CA . ALA A 1 130 ? -0.950 9.877 -14.112 1.00 86.25 130 ALA A CA 1
ATOM 1012 C C . ALA A 1 130 ? -0.029 8.751 -13.613 1.00 86.25 130 ALA A C 1
ATOM 1014 O O . ALA A 1 130 ? 1.035 9.029 -13.059 1.00 86.25 130 ALA A O 1
ATOM 1015 N N . VAL A 1 131 ? -0.373 7.487 -13.877 1.00 87.38 131 VAL A N 1
ATOM 1016 C CA . VAL A 1 131 ? 0.496 6.335 -13.573 1.00 87.38 131 VAL A CA 1
ATOM 1017 C C . VAL A 1 131 ? 1.783 6.392 -14.400 1.00 87.38 131 VAL A C 1
ATOM 1019 O O . VAL A 1 131 ? 2.864 6.139 -13.872 1.00 87.38 131 VAL A O 1
ATOM 1022 N N . LEU A 1 132 ? 1.695 6.778 -15.677 1.00 88.44 132 LEU A N 1
ATOM 1023 C CA . LEU A 1 132 ? 2.864 6.999 -16.531 1.00 88.44 132 LEU A CA 1
ATOM 1024 C C . LEU A 1 132 ? 3.787 8.089 -15.988 1.00 88.44 132 LEU A C 1
ATOM 1026 O O . LEU A 1 132 ? 4.999 7.885 -15.944 1.00 88.44 132 LEU A O 1
ATOM 1030 N N . LYS A 1 133 ? 3.226 9.225 -15.561 1.00 90.50 133 LYS A N 1
ATOM 1031 C CA . LYS A 1 133 ? 4.002 10.320 -14.971 1.00 90.50 133 LYS A CA 1
ATOM 1032 C C . LYS A 1 133 ? 4.744 9.854 -13.716 1.00 90.50 133 LYS A C 1
ATOM 1034 O O . LYS A 1 133 ? 5.940 10.094 -13.596 1.00 90.50 133 LYS A O 1
ATOM 1039 N N . LEU A 1 134 ? 4.070 9.117 -12.831 1.00 90.31 134 LEU A N 1
ATOM 1040 C CA . LEU A 1 134 ? 4.697 8.542 -11.635 1.00 90.31 134 LEU A CA 1
ATOM 1041 C C . LEU A 1 134 ? 5.801 7.537 -11.987 1.00 90.31 134 LEU A C 1
ATOM 1043 O O . LEU A 1 134 ? 6.872 7.571 -11.387 1.00 90.31 134 LEU A O 1
ATOM 1047 N N . LYS A 1 135 ? 5.586 6.693 -13.004 1.00 90.38 135 LYS A N 1
ATOM 1048 C CA . LYS A 1 135 ? 6.616 5.781 -13.520 1.00 90.38 135 LYS A CA 1
ATOM 1049 C C . LYS A 1 135 ? 7.853 6.540 -14.014 1.00 90.38 135 LYS A C 1
ATOM 1051 O O . LYS A 1 135 ? 8.969 6.134 -13.709 1.00 90.38 135 LYS A O 1
ATOM 1056 N N . GLN A 1 136 ? 7.671 7.633 -14.754 1.00 92.00 136 GLN A N 1
ATOM 1057 C CA . GLN A 1 136 ? 8.777 8.465 -15.250 1.00 92.00 136 GLN A CA 1
ATOM 1058 C C . GLN A 1 136 ? 9.558 9.139 -14.114 1.00 92.00 136 GLN A C 1
ATOM 1060 O O . GLN A 1 136 ? 10.758 9.358 -14.242 1.00 92.00 136 GLN A O 1
ATOM 1065 N N . GLN A 1 137 ? 8.899 9.428 -12.990 1.00 91.88 137 GLN A N 1
ATOM 1066 C CA . GLN A 1 137 ? 9.520 10.039 -11.815 1.00 91.88 137 GLN A CA 1
ATOM 1067 C C . GLN A 1 137 ? 10.220 9.036 -10.887 1.00 91.88 137 GLN A C 1
ATOM 1069 O O . GLN A 1 137 ? 10.823 9.463 -9.907 1.00 91.88 137 GLN A O 1
ATOM 1074 N N . ALA A 1 138 ? 10.201 7.729 -11.180 1.00 91.38 138 ALA A N 1
ATOM 1075 C CA . ALA A 1 138 ? 10.793 6.713 -10.306 1.00 91.38 138 ALA A CA 1
ATOM 1076 C C . ALA A 1 138 ? 12.264 7.012 -9.950 1.00 91.38 138 ALA A C 1
ATOM 1078 O O . ALA A 1 138 ? 12.626 6.928 -8.784 1.00 91.38 138 ALA A O 1
ATOM 1079 N N . GLY A 1 139 ? 13.080 7.458 -10.912 1.00 91.62 139 GLY A N 1
ATOM 1080 C CA . GLY A 1 139 ? 14.485 7.810 -10.654 1.00 91.62 139 GLY A CA 1
ATOM 1081 C C . GLY A 1 139 ? 14.698 9.072 -9.807 1.00 91.62 139 GLY A C 1
ATOM 1082 O O . GLY A 1 139 ? 15.787 9.272 -9.287 1.00 91.62 139 GLY A O 1
ATOM 1083 N N . ALA A 1 140 ? 13.679 9.925 -9.660 1.00 92.19 140 ALA A N 1
ATOM 1084 C CA . ALA A 1 140 ? 13.712 11.066 -8.742 1.00 92.19 140 ALA A CA 1
ATOM 1085 C C . ALA A 1 140 ? 13.164 10.701 -7.352 1.00 92.19 140 ALA A C 1
ATOM 1087 O O . ALA A 1 140 ? 13.586 11.270 -6.349 1.00 92.19 140 ALA A O 1
ATOM 1088 N N . LEU A 1 141 ? 12.216 9.760 -7.296 1.00 93.19 141 LEU A N 1
ATOM 1089 C CA . LEU A 1 141 ? 11.593 9.291 -6.057 1.00 93.19 141 LEU A CA 1
ATOM 1090 C C . LEU A 1 141 ? 12.467 8.290 -5.298 1.00 93.19 141 LEU A C 1
ATOM 1092 O O . LEU A 1 141 ? 12.370 8.212 -4.077 1.00 93.19 141 LEU A O 1
ATOM 1096 N N . PHE A 1 142 ? 13.311 7.538 -6.002 1.00 94.94 142 PHE A N 1
ATOM 1097 C CA . PHE A 1 142 ? 14.182 6.519 -5.433 1.00 94.94 142 PHE A CA 1
ATOM 1098 C C . PHE A 1 142 ? 15.618 6.772 -5.875 1.00 94.94 142 PHE A C 1
ATOM 1100 O O . PHE A 1 142 ? 15.885 6.903 -7.068 1.00 94.94 142 PHE A O 1
ATOM 1107 N N . SER A 1 143 ? 16.550 6.791 -4.921 1.00 92.06 143 SER A N 1
ATOM 1108 C CA . SER A 1 143 ? 17.976 6.969 -5.224 1.00 92.06 143 SER A CA 1
ATOM 1109 C C . SER A 1 143 ? 18.545 5.844 -6.075 1.00 92.06 143 SER A C 1
ATOM 1111 O O . SER A 1 143 ? 19.429 6.081 -6.894 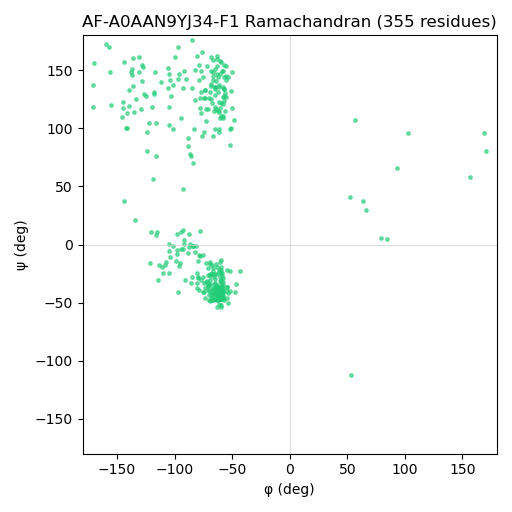1.00 92.06 143 SER A O 1
ATOM 1113 N N . GLN A 1 144 ? 18.059 4.622 -5.869 1.00 92.75 144 GLN A N 1
ATOM 1114 C CA . GLN A 1 144 ? 18.524 3.406 -6.522 1.00 92.75 144 GLN A CA 1
ATOM 1115 C C . GLN A 1 144 ? 17.326 2.465 -6.780 1.00 92.75 144 GLN A C 1
ATOM 1117 O O . GLN A 1 144 ? 16.290 2.594 -6.117 1.00 92.75 144 GLN A O 1
ATOM 1122 N N . PRO A 1 145 ? 17.412 1.529 -7.748 1.00 92.81 145 PRO A N 1
ATOM 1123 C CA . PRO A 1 145 ? 16.290 0.646 -8.085 1.00 92.81 145 PRO A CA 1
ATOM 1124 C C . PRO A 1 145 ? 15.894 -0.354 -6.992 1.00 92.81 145 PRO A C 1
ATOM 1126 O O . PRO A 1 145 ? 14.770 -0.855 -7.015 1.00 92.81 145 PRO A O 1
ATOM 1129 N N . ASP A 1 146 ? 16.784 -0.647 -6.042 1.00 92.44 146 ASP A N 1
ATOM 1130 C CA . ASP A 1 146 ? 16.481 -1.452 -4.851 1.00 92.44 146 ASP A CA 1
ATOM 1131 C C . ASP A 1 146 ? 15.383 -0.819 -3.986 1.00 92.44 146 ASP A C 1
ATOM 1133 O O . ASP A 1 146 ? 14.554 -1.544 -3.444 1.00 92.44 146 ASP A O 1
ATOM 1137 N N . GLY A 1 147 ? 15.283 0.511 -3.955 1.00 93.94 147 GLY A N 1
ATOM 1138 C CA . GLY A 1 147 ? 14.220 1.231 -3.255 1.00 93.94 147 GLY A CA 1
ATOM 1139 C C . GLY A 1 147 ? 12.806 0.889 -3.744 1.00 93.94 147 GLY A C 1
ATOM 1140 O O . GLY A 1 147 ? 11.854 0.967 -2.972 1.00 93.94 147 GLY A O 1
ATOM 1141 N N . LEU A 1 148 ? 12.636 0.420 -4.990 1.00 94.62 148 LEU A N 1
ATOM 1142 C CA . LEU A 1 148 ? 11.329 -0.057 -5.474 1.00 94.62 148 LEU A CA 1
ATOM 1143 C C . LEU A 1 148 ? 10.864 -1.336 -4.755 1.00 94.62 148 LEU A C 1
ATOM 1145 O O . LEU A 1 148 ? 9.668 -1.647 -4.762 1.00 94.62 148 LEU A O 1
ATOM 1149 N N . PHE A 1 149 ? 11.811 -2.086 -4.185 1.00 94.31 149 PHE A N 1
ATOM 1150 C CA . PHE A 1 149 ? 11.607 -3.344 -3.469 1.00 94.31 149 PHE A CA 1
ATOM 1151 C C . PHE A 1 149 ? 11.411 -3.140 -1.962 1.00 94.31 149 PHE A C 1
ATOM 1153 O O . PHE A 1 149 ? 11.210 -4.120 -1.246 1.00 94.31 149 PHE A O 1
ATOM 1160 N N . ASP A 1 150 ? 11.429 -1.895 -1.486 1.00 94.56 150 ASP A N 1
ATOM 1161 C CA . ASP A 1 150 ? 11.100 -1.566 -0.105 1.00 94.56 150 ASP A CA 1
ATOM 1162 C C . ASP A 1 150 ? 9.602 -1.835 0.160 1.00 94.56 150 ASP A C 1
ATOM 1164 O O . ASP A 1 150 ? 8.747 -1.260 -0.530 1.00 94.56 150 ASP A O 1
ATOM 1168 N N . PRO A 1 151 ? 9.238 -2.691 1.138 1.00 94.88 151 PRO A N 1
ATOM 1169 C CA . PRO A 1 151 ? 7.845 -2.939 1.490 1.00 94.88 151 PRO A CA 1
ATOM 1170 C C . PRO A 1 151 ? 7.068 -1.699 1.913 1.00 94.88 151 PRO A C 1
ATOM 1172 O O . PRO A 1 151 ? 5.864 -1.638 1.676 1.00 94.88 151 PRO A O 1
ATOM 1175 N N . PHE A 1 152 ? 7.724 -0.691 2.483 1.00 94.62 152 PHE A N 1
ATOM 1176 C CA . PHE A 1 152 ? 7.038 0.522 2.897 1.00 94.62 152 PHE A CA 1
ATOM 1177 C C . PHE A 1 152 ? 6.790 1.489 1.725 1.00 94.62 152 PHE A C 1
ATOM 1179 O O . PHE A 1 152 ? 5.824 2.257 1.755 1.00 94.62 152 PHE A O 1
ATOM 1186 N N . ALA A 1 153 ? 7.586 1.426 0.655 1.00 94.56 153 ALA A N 1
ATOM 1187 C CA . ALA A 1 153 ? 7.291 2.129 -0.595 1.00 94.56 153 ALA A CA 1
ATOM 1188 C C . ALA A 1 153 ? 6.266 1.365 -1.446 1.00 94.56 153 ALA A C 1
ATOM 1190 O O . ALA A 1 153 ? 5.385 1.957 -2.077 1.00 94.56 153 ALA A O 1
ATOM 1191 N N . SER A 1 154 ? 6.377 0.035 -1.439 1.00 95.69 154 SER A N 1
ATOM 1192 C CA . SER A 1 154 ? 5.546 -0.920 -2.168 1.00 95.69 154 SER A CA 1
ATOM 1193 C C . SER A 1 154 ? 4.764 -1.828 -1.201 1.00 95.69 154 SER A C 1
ATOM 1195 O O . SER A 1 154 ? 5.102 -3.009 -1.087 1.00 95.69 154 SER A O 1
ATOM 1197 N N . PRO A 1 155 ? 3.679 -1.346 -0.555 1.00 96.31 155 PRO A N 1
ATOM 1198 C CA . PRO A 1 155 ? 2.924 -2.101 0.453 1.00 96.31 155 PRO A CA 1
ATOM 1199 C C . PRO A 1 155 ? 2.457 -3.506 0.043 1.00 96.31 155 PRO A C 1
ATOM 1201 O O . PRO A 1 155 ? 2.227 -4.369 0.887 1.00 96.31 155 PRO A O 1
ATOM 1204 N N . CYS A 1 156 ? 2.322 -3.796 -1.255 1.00 95.19 156 CYS A N 1
ATOM 1205 C CA . CYS A 1 156 ? 2.034 -5.158 -1.702 1.00 95.19 156 CYS A CA 1
ATOM 1206 C C . CYS A 1 156 ? 3.111 -6.165 -1.268 1.00 95.19 156 CYS A C 1
ATOM 1208 O O . CYS A 1 156 ? 2.796 -7.348 -1.137 1.00 95.19 156 CYS A O 1
ATOM 1210 N N . LEU A 1 157 ? 4.356 -5.725 -1.062 1.00 95.50 157 LEU A N 1
ATOM 1211 C CA . LEU A 1 157 ? 5.479 -6.590 -0.712 1.00 95.50 157 LEU A CA 1
ATOM 1212 C C . LEU A 1 157 ? 5.416 -7.115 0.727 1.00 95.50 157 LEU A C 1
ATOM 1214 O O . LEU A 1 157 ? 6.033 -8.139 1.006 1.00 95.50 157 LEU A O 1
ATOM 1218 N N . PHE A 1 158 ? 4.588 -6.528 1.600 1.00 96.06 158 PHE A N 1
ATOM 1219 C CA . PHE A 1 158 ? 4.240 -7.165 2.875 1.00 96.06 158 PHE A CA 1
ATOM 1220 C C . PHE A 1 158 ? 3.567 -8.530 2.660 1.00 96.06 158 PHE A C 1
ATOM 1222 O O . PHE A 1 158 ? 3.765 -9.455 3.437 1.00 96.06 158 PHE A O 1
ATOM 1229 N N . PHE A 1 159 ? 2.808 -8.693 1.572 1.00 95.38 159 PHE A N 1
ATOM 1230 C CA . PHE A 1 159 ? 2.003 -9.891 1.312 1.00 95.38 159 PHE A CA 1
ATOM 1231 C C . PHE A 1 159 ? 2.592 -10.832 0.267 1.00 95.38 159 PHE A C 1
ATOM 1233 O O . PHE A 1 159 ? 2.063 -11.927 0.054 1.00 95.38 159 PHE A O 1
ATOM 1240 N N . GLN A 1 160 ? 3.621 -10.410 -0.464 1.00 91.50 160 GLN A N 1
ATOM 1241 C CA . GLN A 1 160 ? 4.204 -11.225 -1.521 1.00 91.50 160 GLN A CA 1
ATOM 1242 C C . GLN A 1 160 ? 5.645 -10.831 -1.811 1.00 91.50 160 GLN A C 1
ATOM 1244 O O . GLN A 1 160 ? 5.996 -9.657 -1.802 1.00 91.50 160 GLN A O 1
ATOM 1249 N N . THR A 1 161 ? 6.456 -11.800 -2.209 1.00 91.00 161 THR A N 1
ATOM 1250 C CA . THR A 1 161 ? 7.750 -11.490 -2.812 1.00 91.00 161 THR A CA 1
ATOM 1251 C C . THR A 1 161 ? 7.545 -10.994 -4.252 1.00 91.00 161 THR A C 1
ATOM 1253 O O . THR A 1 161 ? 6.655 -11.484 -4.957 1.00 91.00 161 THR A O 1
ATOM 1256 N N . PRO A 1 162 ? 8.353 -10.035 -4.740 1.00 88.62 162 PRO A N 1
ATOM 1257 C CA . PRO A 1 162 ? 8.196 -9.512 -6.099 1.00 88.62 162 PRO A CA 1
ATOM 1258 C C . PRO A 1 162 ? 8.579 -10.550 -7.158 1.00 88.62 162 PRO A C 1
ATOM 1260 O O . PRO A 1 162 ? 8.070 -10.523 -8.277 1.00 88.62 162 PRO A O 1
ATOM 1263 N N . GLY A 1 163 ? 9.441 -11.503 -6.793 1.00 87.44 163 GLY A N 1
ATOM 1264 C CA . GLY A 1 163 ? 9.920 -12.546 -7.692 1.00 87.44 163 GLY A CA 1
ATOM 1265 C C . GLY A 1 163 ? 10.789 -12.012 -8.834 1.00 87.44 163 GLY A C 1
ATOM 1266 O O . GLY A 1 163 ? 10.778 -12.561 -9.933 1.00 87.44 163 GLY A O 1
ATOM 1267 N N . LEU A 1 164 ? 11.487 -10.904 -8.584 1.00 87.81 164 LEU A N 1
ATOM 1268 C CA . LEU A 1 164 ? 12.337 -10.200 -9.537 1.00 87.81 164 LEU A CA 1
ATOM 1269 C C . LEU A 1 164 ? 13.725 -10.002 -8.940 1.00 87.81 164 LEU A C 1
ATOM 1271 O O . LEU A 1 164 ? 13.879 -9.939 -7.721 1.00 87.81 164 LEU A O 1
ATOM 1275 N N . LEU A 1 165 ? 14.719 -9.907 -9.816 1.00 87.38 165 LEU A N 1
ATOM 1276 C CA . LEU A 1 165 ? 16.043 -9.426 -9.449 1.00 87.38 165 LEU A CA 1
ATOM 1277 C C . LEU A 1 165 ? 16.035 -7.901 -9.440 1.00 87.38 165 LEU A C 1
ATOM 1279 O O . LEU A 1 165 ? 15.288 -7.279 -10.195 1.00 87.38 165 LEU A O 1
ATOM 1283 N N . VAL A 1 166 ? 16.871 -7.317 -8.589 1.00 89.31 166 VAL A N 1
ATOM 1284 C CA . VAL A 1 166 ? 17.052 -5.868 -8.546 1.00 89.31 166 VAL A CA 1
ATOM 1285 C C . VAL A 1 166 ? 17.966 -5.455 -9.707 1.00 89.31 166 VAL A C 1
ATOM 1287 O O . VAL A 1 166 ? 19.119 -5.895 -9.732 1.00 89.31 166 VAL A O 1
ATOM 1290 N N . PRO A 1 167 ? 17.492 -4.641 -10.665 1.00 90.38 167 PRO A N 1
ATOM 1291 C CA . PRO A 1 167 ? 18.318 -4.168 -11.774 1.00 90.38 167 PRO A CA 1
ATOM 1292 C C . PRO A 1 167 ? 19.278 -3.053 -11.332 1.00 90.38 167 PRO A C 1
ATOM 1294 O O . PRO A 1 167 ? 19.103 -2.451 -10.272 1.00 90.38 167 PRO A O 1
ATOM 1297 N N . ARG A 1 168 ? 20.284 -2.737 -12.161 1.00 87.62 168 ARG A N 1
ATOM 1298 C CA . ARG A 1 168 ? 21.190 -1.588 -11.924 1.00 87.62 168 ARG A CA 1
ATOM 1299 C C . ARG A 1 168 ? 20.533 -0.243 -12.174 1.00 87.62 168 ARG A C 1
ATOM 1301 O O . ARG A 1 168 ? 20.891 0.745 -11.545 1.00 87.62 168 ARG A O 1
ATOM 1308 N N . THR A 1 169 ? 19.603 -0.204 -13.119 1.00 90.62 169 THR A N 1
ATOM 1309 C CA . THR A 1 169 ? 18.910 1.013 -13.537 1.00 90.62 169 THR A CA 1
ATOM 1310 C C . THR A 1 169 ? 17.405 0.769 -13.563 1.00 90.62 169 THR A C 1
ATOM 1312 O O . THR A 1 169 ? 16.935 -0.367 -13.580 1.00 90.62 169 THR A O 1
ATOM 1315 N N . PHE A 1 170 ? 16.619 1.843 -13.553 1.00 90.56 170 PHE A N 1
ATOM 1316 C CA . PHE A 1 170 ? 15.155 1.757 -13.562 1.00 90.56 170 PHE A CA 1
ATOM 1317 C C . PHE A 1 170 ? 14.576 1.288 -14.906 1.00 90.56 170 PHE A C 1
ATOM 1319 O O . PHE A 1 170 ? 13.420 0.868 -14.975 1.00 90.56 170 PHE A O 1
ATOM 1326 N N . THR A 1 171 ? 15.353 1.409 -15.983 1.00 89.31 171 THR A N 1
ATOM 1327 C CA . THR A 1 171 ? 14.887 1.251 -17.367 1.00 89.31 171 THR A CA 1
ATOM 1328 C C . THR A 1 171 ? 15.380 -0.018 -18.036 1.00 89.31 171 THR A C 1
ATOM 1330 O O . THR A 1 171 ? 14.806 -0.417 -19.049 1.00 89.31 171 THR A O 1
ATOM 1333 N N . GLU A 1 172 ? 16.417 -0.649 -17.495 1.00 88.06 172 GLU A N 1
ATOM 1334 C CA . GLU A 1 172 ? 17.017 -1.845 -18.074 1.00 88.06 172 GLU A CA 1
ATOM 1335 C C . GLU A 1 172 ? 16.617 -3.097 -17.287 1.00 88.06 172 GLU A C 1
ATOM 1337 O O . GLU A 1 172 ? 16.404 -3.034 -16.072 1.00 88.06 172 GLU A O 1
ATOM 1342 N N . PRO A 1 173 ? 16.473 -4.243 -17.971 1.00 86.25 173 PRO A N 1
ATOM 1343 C CA . PRO A 1 173 ? 16.258 -5.515 -17.301 1.00 86.25 173 PRO A CA 1
ATOM 1344 C C . PRO A 1 173 ? 17.480 -5.897 -16.455 1.00 86.25 173 PRO A C 1
ATOM 1346 O O . PRO A 1 173 ? 18.618 -5.552 -16.779 1.00 86.25 173 PRO A O 1
ATOM 1349 N N . ALA A 1 174 ? 17.249 -6.647 -15.383 1.00 84.50 174 ALA A N 1
ATOM 1350 C CA . ALA A 1 174 ? 18.301 -7.198 -14.552 1.00 84.50 174 ALA A CA 1
ATOM 1351 C C . ALA A 1 174 ? 19.132 -8.216 -15.346 1.00 84.50 174 ALA A C 1
ATOM 1353 O O . ALA A 1 174 ? 18.614 -9.103 -16.031 1.00 84.50 174 ALA A O 1
ATOM 1354 N N . THR A 1 175 ? 20.449 -8.100 -15.229 1.00 81.56 175 THR A N 1
ATOM 1355 C CA . THR A 1 175 ? 21.415 -8.942 -15.937 1.00 81.56 175 THR A CA 1
ATOM 1356 C C . THR A 1 175 ? 21.906 -10.097 -15.066 1.00 81.56 175 THR A C 1
ATOM 1358 O O . THR A 1 175 ? 21.687 -10.145 -13.854 1.00 81.56 175 THR A O 1
ATOM 1361 N N . ALA A 1 176 ? 22.631 -11.039 -15.677 1.00 72.19 176 ALA A N 1
ATOM 1362 C CA . ALA A 1 176 ? 23.295 -12.104 -14.933 1.00 72.19 176 ALA A CA 1
ATOM 1363 C C . ALA A 1 176 ? 24.269 -11.536 -13.885 1.00 72.19 176 ALA A C 1
ATOM 1365 O O . ALA A 1 176 ? 24.264 -11.993 -12.750 1.00 72.19 176 ALA A O 1
ATOM 1366 N N . ALA A 1 177 ? 25.024 -10.483 -14.213 1.00 72.44 177 ALA A N 1
ATOM 1367 C CA . ALA A 1 177 ? 25.917 -9.813 -13.265 1.00 72.44 177 ALA A CA 1
ATOM 1368 C C . ALA A 1 177 ? 25.176 -9.288 -12.019 1.00 72.44 177 ALA A C 1
ATOM 1370 O O . ALA A 1 177 ? 25.711 -9.337 -10.912 1.00 72.44 177 ALA A O 1
ATOM 1371 N N . ASP A 1 178 ? 23.931 -8.833 -12.177 1.00 74.06 178 ASP A N 1
ATOM 1372 C CA . ASP A 1 178 ? 23.111 -8.329 -11.067 1.00 74.06 178 ASP A CA 1
ATOM 1373 C C . ASP A 1 178 ? 22.665 -9.450 -10.131 1.00 74.06 178 ASP A C 1
ATOM 1375 O O . ASP A 1 178 ? 22.652 -9.279 -8.911 1.00 74.06 178 ASP A O 1
ATOM 1379 N N . TYR A 1 179 ? 22.383 -10.627 -10.693 1.00 68.88 179 TYR A N 1
ATOM 1380 C CA . TYR A 1 179 ? 22.148 -11.846 -9.925 1.00 68.88 179 TYR A CA 1
ATOM 1381 C C . TYR A 1 179 ? 23.366 -12.236 -9.084 1.00 68.88 179 TYR A C 1
ATOM 1383 O O . TYR A 1 179 ? 23.209 -12.511 -7.894 1.00 68.88 179 TYR A O 1
ATOM 1391 N N . TYR A 1 180 ? 24.573 -12.233 -9.661 1.00 68.06 180 TYR A N 1
ATOM 1392 C CA . TYR A 1 180 ? 25.788 -12.580 -8.913 1.00 68.06 180 TYR A CA 1
ATOM 1393 C C . TYR A 1 180 ? 26.082 -11.571 -7.817 1.00 68.06 180 TYR A C 1
ATOM 1395 O O . TYR A 1 180 ? 26.412 -11.974 -6.714 1.00 68.06 180 TYR A O 1
ATOM 1403 N N . ARG A 1 181 ? 25.866 -10.275 -8.044 1.00 68.19 181 ARG A N 1
ATOM 1404 C CA . ARG A 1 181 ? 25.965 -9.291 -6.958 1.00 68.19 181 ARG A CA 1
ATOM 1405 C C . ARG A 1 181 ? 25.008 -9.620 -5.806 1.00 68.19 181 ARG A C 1
ATOM 1407 O O . ARG A 1 181 ? 25.411 -9.589 -4.650 1.00 68.19 181 ARG A O 1
ATOM 1414 N N . ALA A 1 182 ? 23.757 -9.956 -6.125 1.00 66.31 182 ALA A N 1
ATOM 1415 C CA . ALA A 1 182 ? 22.739 -10.271 -5.124 1.00 66.31 182 ALA A CA 1
ATOM 1416 C C . ALA A 1 182 ? 22.986 -11.600 -4.381 1.00 66.31 182 ALA A C 1
ATOM 1418 O O . ALA A 1 182 ? 22.535 -11.744 -3.250 1.00 66.31 182 ALA A O 1
ATOM 1419 N N . THR A 1 183 ? 23.669 -12.570 -5.001 1.00 62.50 183 THR A N 1
ATOM 1420 C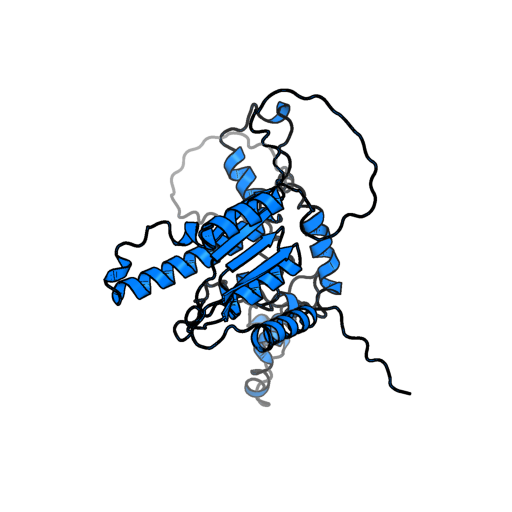 CA . THR A 1 183 ? 23.847 -13.932 -4.451 1.00 62.50 183 THR A CA 1
ATOM 1421 C C . THR A 1 183 ? 25.273 -14.262 -4.002 1.00 62.50 183 THR A C 1
ATOM 1423 O O . THR A 1 183 ? 25.445 -15.109 -3.133 1.00 62.50 183 THR A O 1
ATOM 1426 N N . MET A 1 184 ? 26.298 -13.599 -4.541 1.00 61.59 184 MET A N 1
ATOM 1427 C CA . MET A 1 184 ? 27.713 -13.913 -4.302 1.00 61.59 184 MET A CA 1
ATOM 1428 C C . MET A 1 184 ? 28.439 -12.956 -3.363 1.00 61.59 184 MET A C 1
ATOM 1430 O O . MET A 1 184 ? 29.595 -13.217 -3.053 1.00 61.59 184 MET A O 1
ATOM 1434 N N . SER A 1 185 ? 27.777 -11.932 -2.813 1.00 55.34 185 SER A N 1
ATOM 1435 C CA . SER A 1 185 ? 28.369 -11.132 -1.726 1.00 55.34 185 SER A CA 1
ATOM 1436 C C . SER A 1 185 ? 28.701 -11.960 -0.469 1.00 55.34 185 SER A C 1
ATOM 1438 O O . SER A 1 185 ? 29.428 -11.465 0.380 1.00 55.34 185 SER A O 1
ATOM 1440 N N . MET A 1 186 ? 28.180 -13.190 -0.340 1.00 50.94 186 MET A N 1
ATOM 1441 C CA . MET A 1 186 ? 28.515 -14.133 0.741 1.00 50.94 186 MET A CA 1
ATOM 1442 C C . MET A 1 186 ? 29.251 -15.397 0.267 1.00 50.94 186 MET A C 1
ATOM 1444 O O . MET A 1 186 ? 29.815 -16.099 1.089 1.00 50.94 186 MET A O 1
ATOM 1448 N N . ALA A 1 187 ? 29.222 -15.722 -1.031 1.00 53.41 187 ALA A N 1
ATOM 1449 C CA . ALA A 1 187 ? 29.696 -17.015 -1.544 1.00 53.41 187 ALA A CA 1
ATOM 1450 C C . ALA A 1 187 ? 31.030 -16.931 -2.303 1.00 53.41 187 ALA A C 1
ATOM 1452 O O . ALA A 1 187 ? 31.641 -17.962 -2.563 1.00 53.41 187 ALA A O 1
ATOM 1453 N N . LEU A 1 188 ? 31.481 -15.734 -2.698 1.00 50.28 188 LEU A N 1
ATOM 1454 C CA . LEU A 1 188 ? 32.709 -15.609 -3.487 1.00 50.28 188 LEU A CA 1
ATOM 1455 C C . LEU A 1 188 ? 33.969 -15.961 -2.673 1.00 50.28 188 LEU A C 1
ATOM 1457 O O . LEU A 1 188 ? 34.917 -16.481 -3.247 1.00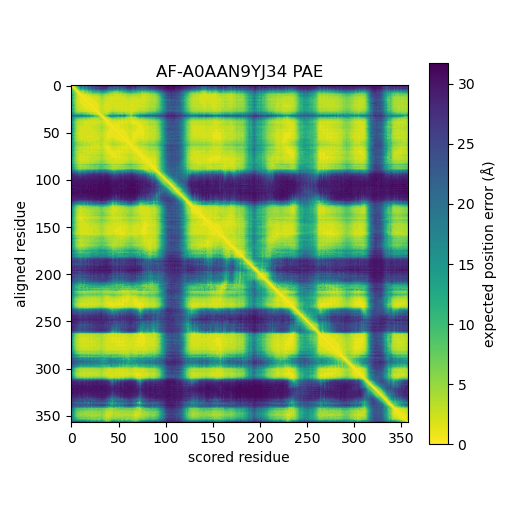 50.28 188 LEU A O 1
ATOM 1461 N N . GLU A 1 189 ? 33.966 -15.721 -1.358 1.00 52.72 189 GLU A N 1
ATOM 1462 C CA . GLU A 1 189 ? 35.105 -16.040 -0.480 1.00 52.72 189 GLU A CA 1
ATOM 1463 C C . GLU A 1 189 ? 35.240 -17.549 -0.203 1.00 52.72 189 GLU A C 1
ATOM 1465 O O . GLU A 1 189 ? 36.357 -18.047 -0.129 1.00 52.72 189 GLU A O 1
ATOM 1470 N N . ASP A 1 190 ? 34.126 -18.290 -0.139 1.00 53.16 190 ASP A N 1
ATOM 1471 C CA . ASP A 1 190 ? 34.122 -19.739 0.137 1.00 53.16 190 ASP A CA 1
ATOM 1472 C C . ASP A 1 190 ? 34.337 -20.610 -1.116 1.00 53.16 190 ASP A C 1
ATOM 1474 O O . ASP A 1 190 ? 34.823 -21.736 -1.014 1.00 53.16 190 ASP A O 1
ATOM 1478 N N . PHE A 1 191 ? 33.951 -20.128 -2.307 1.00 50.38 191 PHE A N 1
ATOM 1479 C CA . PHE A 1 191 ? 34.037 -20.907 -3.554 1.00 50.38 191 PHE A CA 1
ATOM 1480 C C . PHE A 1 191 ? 35.300 -20.640 -4.378 1.00 50.38 191 PHE A C 1
ATOM 1482 O O . PHE A 1 191 ? 35.646 -21.464 -5.224 1.00 50.38 191 PHE A O 1
ATOM 1489 N N . LEU A 1 192 ? 36.003 -19.527 -4.145 1.00 54.81 192 LEU A N 1
ATOM 1490 C CA . LEU A 1 192 ? 37.321 -19.286 -4.729 1.00 54.81 192 LEU A CA 1
ATOM 1491 C C . LEU A 1 192 ? 38.386 -19.965 -3.861 1.00 54.81 192 LEU A C 1
ATOM 1493 O O . LEU A 1 192 ? 39.170 -19.309 -3.179 1.00 54.81 192 LEU A O 1
ATOM 1497 N N . SER A 1 193 ? 38.412 -21.300 -3.885 1.00 53.91 193 SER A N 1
ATOM 1498 C CA . SER A 1 193 ? 39.609 -22.012 -3.445 1.00 53.91 193 SER A CA 1
ATOM 1499 C C . SER A 1 193 ? 40.760 -21.614 -4.382 1.00 53.91 193 SER A C 1
ATOM 1501 O O . SER A 1 193 ? 40.577 -21.656 -5.601 1.00 53.91 193 SER A O 1
ATOM 1503 N N . PRO A 1 194 ? 41.937 -21.223 -3.865 1.00 57.22 194 PRO A N 1
ATOM 1504 C CA . PRO A 1 194 ? 43.082 -20.852 -4.700 1.00 57.22 194 PRO A CA 1
ATOM 1505 C C . PRO A 1 194 ? 43.565 -21.988 -5.621 1.00 57.22 194 PRO A C 1
ATOM 1507 O O . PRO A 1 194 ? 44.321 -21.721 -6.554 1.00 57.22 194 PRO A O 1
ATOM 1510 N N . ASP A 1 195 ? 43.104 -23.222 -5.389 1.00 57.44 195 ASP A N 1
ATOM 1511 C CA . ASP A 1 195 ? 43.581 -24.432 -6.055 1.00 57.44 195 ASP A CA 1
ATOM 1512 C C . ASP A 1 195 ? 42.712 -24.910 -7.241 1.00 57.44 195 ASP A C 1
ATOM 1514 O O . ASP A 1 195 ? 43.118 -25.844 -7.932 1.00 57.44 195 ASP A O 1
ATOM 1518 N N . ASP A 1 196 ? 41.556 -24.288 -7.531 1.00 59.16 196 ASP A N 1
ATOM 1519 C CA . ASP A 1 196 ? 40.729 -24.644 -8.703 1.00 59.16 196 ASP A CA 1
ATOM 1520 C C . ASP A 1 196 ? 40.101 -23.405 -9.378 1.00 59.16 196 ASP A C 1
ATOM 1522 O O . ASP A 1 196 ? 39.095 -22.862 -8.903 1.00 59.16 196 ASP A O 1
ATOM 1526 N N . PRO A 1 197 ? 40.677 -22.908 -10.489 1.00 54.16 197 PRO A N 1
ATOM 1527 C CA . PRO A 1 197 ? 40.188 -21.724 -11.165 1.00 54.16 197 PRO A CA 1
ATOM 1528 C C . PRO A 1 197 ? 39.085 -22.116 -12.150 1.00 54.16 197 PRO A C 1
ATOM 1530 O O . PRO A 1 197 ? 39.288 -22.089 -13.364 1.00 54.16 197 PRO A O 1
ATOM 1533 N N . LEU A 1 198 ? 37.878 -22.409 -11.657 1.00 58.31 198 LEU A N 1
ATOM 1534 C CA . LEU A 1 198 ? 36.704 -22.186 -12.500 1.00 58.31 198 LEU A CA 1
ATOM 1535 C C . LEU A 1 198 ? 36.719 -20.705 -12.870 1.00 58.31 198 LEU A C 1
ATOM 1537 O O . LEU A 1 198 ? 36.542 -19.832 -12.015 1.00 58.31 198 LEU A O 1
ATOM 1541 N N . THR A 1 199 ? 36.981 -20.406 -14.143 1.00 62.72 199 THR A N 1
ATOM 1542 C CA . THR A 1 199 ? 36.974 -19.018 -14.599 1.00 62.72 199 THR A CA 1
ATOM 1543 C C . THR A 1 199 ? 35.606 -18.419 -14.294 1.00 62.72 199 THR A C 1
ATOM 1545 O O . THR A 1 199 ? 34.579 -19.100 -14.390 1.00 62.72 199 THR A O 1
ATOM 1548 N N . ALA A 1 200 ? 35.571 -17.132 -13.929 1.00 56.72 200 ALA A N 1
ATOM 1549 C CA . ALA A 1 200 ? 34.312 -16.440 -13.676 1.00 56.72 200 ALA A CA 1
ATOM 1550 C C . ALA A 1 200 ? 33.316 -16.714 -14.818 1.00 56.72 200 ALA A C 1
ATOM 1552 O O . ALA A 1 200 ? 32.174 -17.056 -14.559 1.00 56.72 200 ALA A O 1
ATOM 1553 N N . GLU A 1 201 ? 33.766 -16.720 -16.075 1.00 57.16 201 GLU A N 1
ATOM 1554 C CA . GLU A 1 201 ? 32.953 -17.035 -17.257 1.00 57.16 201 GLU A CA 1
ATOM 1555 C C . GLU A 1 201 ? 32.358 -18.455 -17.300 1.00 57.16 201 GLU A C 1
ATOM 1557 O O . GLU A 1 201 ? 31.221 -18.628 -17.749 1.00 57.16 201 GLU A O 1
ATOM 1562 N N . GLU A 1 202 ? 33.069 -19.476 -16.826 1.00 60.38 202 GLU A N 1
ATOM 1563 C CA . GLU A 1 202 ? 32.562 -20.853 -16.760 1.00 60.38 202 GLU A CA 1
ATOM 1564 C C . GLU A 1 202 ? 31.544 -21.025 -15.632 1.00 60.38 202 GLU A C 1
ATOM 1566 O O . GLU A 1 202 ? 30.473 -21.604 -15.848 1.00 60.38 202 GLU A O 1
ATOM 1571 N N . PHE A 1 203 ? 31.798 -20.420 -14.470 1.00 58.22 203 PHE A N 1
ATOM 1572 C CA . PHE A 1 203 ? 30.813 -20.341 -13.392 1.00 58.22 203 PHE A CA 1
ATOM 1573 C C . PHE A 1 203 ? 29.558 -19.567 -13.837 1.00 58.22 203 PHE A C 1
ATOM 1575 O O . PHE A 1 203 ? 28.427 -20.014 -13.608 1.00 58.22 203 PHE A O 1
ATOM 1582 N N . LEU A 1 204 ? 29.753 -18.465 -14.578 1.00 56.34 204 LEU A N 1
ATOM 1583 C CA . LEU A 1 204 ? 28.693 -17.639 -15.162 1.00 56.34 204 LEU A CA 1
ATOM 1584 C C . LEU A 1 204 ? 27.789 -18.437 -16.127 1.00 56.34 204 LEU A C 1
ATOM 1586 O O . LEU A 1 204 ? 26.598 -18.134 -16.249 1.00 56.34 204 LEU A O 1
ATOM 1590 N N . ARG A 1 205 ? 28.333 -19.457 -16.811 1.00 57.69 205 ARG A N 1
ATOM 1591 C CA . ARG A 1 205 ? 27.589 -20.360 -17.710 1.00 57.69 205 ARG A CA 1
ATOM 1592 C C . ARG A 1 205 ? 26.828 -21.460 -16.966 1.00 57.69 205 ARG A C 1
ATOM 1594 O O . ARG A 1 205 ? 25.752 -21.855 -17.427 1.00 57.69 205 ARG A O 1
ATOM 1601 N N . LEU A 1 206 ? 27.356 -21.954 -15.844 1.00 56.62 206 LEU A N 1
ATOM 1602 C CA . LEU A 1 206 ? 26.709 -22.994 -15.036 1.00 56.62 206 LEU A CA 1
ATOM 1603 C C . LEU A 1 206 ? 25.530 -22.454 -14.217 1.00 56.62 206 LEU A C 1
ATOM 1605 O O . LEU A 1 206 ? 24.475 -23.094 -14.145 1.00 56.62 206 LEU A O 1
ATOM 1609 N N . VAL A 1 207 ? 25.670 -21.268 -13.626 1.00 56.44 207 VAL A N 1
ATOM 1610 C CA . VAL A 1 207 ? 24.634 -20.688 -12.771 1.00 56.44 207 VAL A CA 1
ATOM 1611 C C . VAL A 1 207 ? 23.665 -19.886 -13.634 1.00 56.44 207 VAL A C 1
ATOM 1613 O O . VAL A 1 207 ? 23.840 -18.706 -13.904 1.00 56.44 207 VAL A O 1
ATOM 1616 N N . ARG A 1 208 ? 22.585 -20.526 -14.097 1.00 57.28 208 ARG A N 1
ATOM 1617 C CA . ARG A 1 208 ? 21.491 -19.787 -14.750 1.00 57.28 208 ARG A CA 1
ATOM 1618 C C . ARG A 1 208 ? 20.829 -18.875 -13.711 1.00 57.28 208 ARG A C 1
ATOM 1620 O O . ARG A 1 208 ? 20.187 -19.423 -12.808 1.00 57.28 208 ARG A O 1
ATOM 1627 N N . PRO A 1 209 ? 20.893 -17.537 -13.854 1.00 59.31 209 PRO A N 1
ATOM 1628 C CA . PRO A 1 209 ? 20.209 -16.619 -12.955 1.00 59.31 209 PRO A CA 1
ATOM 1629 C C . PRO A 1 209 ? 18.725 -16.958 -12.944 1.00 59.31 209 PRO A C 1
ATOM 1631 O O . PRO A 1 209 ? 18.039 -16.868 -13.967 1.00 59.31 209 PRO A O 1
ATOM 1634 N N . ARG A 1 210 ? 18.216 -17.409 -11.801 1.00 63.12 210 ARG A N 1
ATOM 1635 C CA . ARG A 1 210 ? 16.779 -17.587 -11.614 1.00 63.12 210 ARG A CA 1
ATOM 1636 C C . ARG A 1 210 ? 16.310 -16.451 -10.739 1.00 63.12 210 ARG A C 1
ATOM 1638 O O . ARG A 1 210 ? 16.744 -16.333 -9.598 1.00 63.12 210 ARG A O 1
ATOM 1645 N N . ALA A 1 211 ? 15.412 -15.632 -11.279 1.00 68.00 211 ALA A N 1
ATOM 1646 C CA . ALA A 1 211 ? 14.705 -14.672 -10.455 1.00 68.00 211 ALA A CA 1
ATOM 1647 C C . ALA A 1 211 ? 14.050 -15.407 -9.268 1.00 68.00 211 ALA A C 1
ATOM 1649 O O . ALA A 1 211 ? 13.596 -16.552 -9.440 1.00 68.00 211 ALA A O 1
ATOM 1650 N N . PRO A 1 212 ? 14.005 -14.783 -8.076 1.00 75.31 212 PRO A N 1
ATOM 1651 C CA . PRO A 1 212 ? 13.312 -15.347 -6.931 1.00 75.31 212 PRO A CA 1
ATOM 1652 C C . PRO A 1 212 ? 11.892 -15.764 -7.318 1.00 75.31 212 PRO A C 1
ATOM 1654 O O . PRO A 1 212 ? 11.256 -15.165 -8.186 1.00 75.31 212 PRO A O 1
ATOM 1657 N N . ARG A 1 213 ? 11.359 -16.811 -6.690 1.00 75.69 213 ARG A N 1
ATOM 1658 C CA . ARG A 1 213 ? 9.967 -17.190 -6.948 1.00 75.69 213 ARG A CA 1
ATOM 1659 C C . ARG A 1 213 ? 9.053 -16.176 -6.279 1.00 75.69 213 ARG A C 1
ATOM 1661 O O . ARG A 1 213 ? 9.226 -15.884 -5.100 1.00 75.69 213 ARG A O 1
ATOM 1668 N N . ARG A 1 214 ? 8.046 -15.702 -7.013 1.00 79.25 214 ARG A N 1
ATOM 1669 C CA . ARG A 1 214 ? 6.918 -14.988 -6.415 1.00 79.25 214 ARG A CA 1
ATOM 1670 C C . ARG A 1 214 ? 6.158 -15.953 -5.509 1.00 79.25 214 ARG A C 1
ATOM 1672 O O . ARG A 1 214 ? 5.632 -16.961 -5.978 1.00 79.25 214 ARG A O 1
ATOM 1679 N N . SER A 1 215 ? 6.105 -15.640 -4.227 1.00 80.44 215 SER A N 1
ATOM 1680 C CA . SER A 1 215 ? 5.400 -16.397 -3.200 1.00 80.44 215 SER A CA 1
ATOM 1681 C C . SER A 1 215 ? 4.540 -15.447 -2.381 1.00 80.44 215 SER A C 1
ATOM 1683 O O . SER A 1 215 ? 4.874 -14.276 -2.214 1.00 80.44 215 SER A O 1
ATOM 1685 N N . ALA A 1 216 ? 3.406 -15.946 -1.892 1.00 84.94 216 ALA A N 1
ATOM 1686 C CA . ALA A 1 216 ? 2.659 -15.231 -0.870 1.00 84.94 216 ALA A CA 1
ATOM 1687 C C . ALA A 1 216 ? 3.472 -15.241 0.430 1.00 84.94 216 ALA A C 1
ATOM 1689 O O . ALA A 1 216 ? 4.029 -16.273 0.807 1.00 84.94 216 ALA A O 1
ATOM 1690 N N . VAL A 1 217 ? 3.524 -14.097 1.098 1.00 84.75 217 VAL A N 1
ATOM 1691 C CA . VAL A 1 217 ? 4.128 -13.926 2.417 1.00 84.75 217 VAL A CA 1
ATOM 1692 C C . VAL A 1 217 ? 2.998 -13.884 3.436 1.00 84.75 217 VAL A C 1
ATOM 1694 O O . VAL A 1 217 ? 1.943 -13.292 3.196 1.00 84.75 217 VAL A O 1
ATOM 1697 N N . ALA A 1 218 ? 3.197 -14.568 4.559 1.00 83.31 218 ALA A N 1
ATOM 1698 C CA . ALA A 1 218 ? 2.285 -14.468 5.683 1.00 83.31 218 ALA A CA 1
ATOM 1699 C C . ALA A 1 218 ? 2.491 -13.105 6.350 1.00 83.31 218 ALA A C 1
ATOM 1701 O O . ALA A 1 218 ? 3.502 -12.883 7.009 1.00 83.31 218 ALA A O 1
ATOM 1702 N N . PHE A 1 219 ? 1.534 -12.210 6.146 1.00 90.31 219 PHE A N 1
ATOM 1703 C CA . PHE A 1 219 ? 1.433 -10.947 6.859 1.00 90.31 219 PHE A CA 1
ATOM 1704 C C . PHE A 1 219 ? 0.019 -10.826 7.438 1.00 90.31 219 PHE A C 1
ATOM 1706 O O . PHE A 1 219 ? -0.910 -11.213 6.726 1.00 90.31 219 PHE A O 1
ATOM 1713 N N . PRO A 1 220 ? -0.168 -10.305 8.661 1.00 90.75 220 PRO A N 1
ATOM 1714 C CA . PRO A 1 220 ? 0.891 -10.008 9.623 1.00 90.75 220 PRO A CA 1
ATOM 1715 C C . PRO A 1 220 ? 1.677 -11.276 10.013 1.00 90.75 220 PRO A C 1
ATOM 1717 O O . PRO A 1 220 ? 1.182 -12.389 9.805 1.00 90.75 220 PRO A O 1
ATOM 1720 N N . PRO A 1 221 ? 2.920 -11.147 10.508 1.00 87.56 221 PRO A N 1
ATOM 1721 C CA . PRO A 1 221 ? 3.650 -12.283 11.056 1.00 87.56 221 PRO A CA 1
ATOM 1722 C C . PRO A 1 221 ? 2.835 -12.957 12.166 1.00 87.56 221 PRO A C 1
ATOM 1724 O O . PRO A 1 221 ? 2.190 -12.281 12.960 1.00 87.56 221 PRO A O 1
ATOM 1727 N N . TRP A 1 222 ? 2.873 -14.286 12.243 1.00 78.88 222 TRP A N 1
ATOM 1728 C CA . TRP A 1 222 ? 2.046 -15.072 13.174 1.00 78.88 222 TRP A CA 1
ATOM 1729 C C . TRP A 1 222 ? 2.334 -14.789 14.658 1.00 78.88 222 TRP A C 1
ATOM 1731 O O . TRP A 1 222 ? 1.472 -14.982 15.506 1.00 78.88 222 TRP A O 1
ATOM 1741 N N . ASN A 1 223 ? 3.543 -14.329 14.970 1.00 84.81 223 ASN A N 1
ATOM 1742 C CA . ASN A 1 223 ? 3.974 -13.916 16.304 1.00 84.81 223 ASN A CA 1
ATOM 1743 C C . ASN A 1 223 ? 3.754 -12.414 16.570 1.00 84.81 223 ASN A C 1
ATOM 1745 O O . ASN A 1 223 ? 4.167 -11.914 17.613 1.00 84.81 223 ASN A O 1
ATOM 1749 N N . SER A 1 224 ? 3.149 -11.687 15.629 1.00 89.25 224 SER A N 1
ATOM 1750 C CA . SER A 1 224 ? 2.846 -10.268 15.773 1.00 89.25 224 SER A CA 1
ATOM 1751 C C . SER A 1 224 ? 1.449 -10.055 16.350 1.00 89.25 224 SER A C 1
ATOM 1753 O O . SER A 1 224 ? 0.518 -10.817 16.099 1.00 89.25 224 SER A O 1
ATOM 1755 N N . THR A 1 225 ? 1.290 -8.963 17.089 1.00 90.56 225 THR A N 1
ATOM 1756 C CA . THR A 1 225 ? -0.001 -8.461 17.575 1.00 90.56 225 THR A CA 1
ATOM 1757 C C . THR A 1 225 ? -0.708 -7.550 16.563 1.00 90.56 225 THR A C 1
ATOM 1759 O O . THR A 1 225 ? -1.799 -7.043 16.849 1.00 90.56 225 THR A O 1
ATOM 1762 N N . LEU A 1 226 ? -0.101 -7.337 15.391 1.00 93.31 226 LEU A N 1
ATOM 1763 C CA . LEU A 1 226 ? -0.667 -6.567 14.290 1.00 93.31 226 LEU A CA 1
ATOM 1764 C C . LEU A 1 226 ? -1.896 -7.249 13.691 1.00 93.31 226 LEU A C 1
ATOM 1766 O O . LEU A 1 226 ? -1.979 -8.475 13.603 1.00 93.31 226 LEU A O 1
ATOM 1770 N N . LYS A 1 227 ? -2.829 -6.433 13.201 1.00 93.44 227 LYS A N 1
ATOM 1771 C CA . LYS A 1 227 ? -3.942 -6.890 12.362 1.00 93.44 227 LYS A CA 1
ATOM 1772 C C . LYS A 1 227 ? -4.028 -6.080 11.092 1.00 93.44 227 LYS A C 1
ATOM 1774 O O . LYS A 1 227 ? -3.659 -4.909 11.067 1.00 93.44 227 LYS A O 1
ATOM 1779 N N . ILE A 1 228 ? -4.602 -6.689 10.060 1.00 95.69 228 ILE A N 1
ATOM 1780 C CA . ILE A 1 228 ? -4.937 -5.951 8.846 1.00 95.69 228 ILE A CA 1
ATOM 1781 C C . ILE A 1 228 ? -5.940 -4.845 9.202 1.00 95.69 228 ILE A C 1
ATOM 1783 O O . ILE A 1 228 ? -7.000 -5.172 9.746 1.00 95.69 228 ILE A O 1
ATOM 1787 N N . PRO A 1 229 ? -5.619 -3.569 8.920 1.00 95.94 229 PRO A N 1
ATOM 1788 C CA . PRO A 1 229 ? -6.498 -2.448 9.221 1.00 95.94 229 PRO A CA 1
ATOM 1789 C C . PRO A 1 229 ? -7.748 -2.485 8.339 1.00 95.94 229 PRO A C 1
ATOM 1791 O O . PRO A 1 229 ? -7.765 -3.108 7.271 1.00 95.94 229 PRO A O 1
ATOM 1794 N N . GLU A 1 230 ? -8.788 -1.768 8.755 1.00 96.12 230 GLU A N 1
ATOM 1795 C CA . GLU A 1 230 ? -9.886 -1.448 7.847 1.00 96.12 230 GLU A CA 1
ATOM 1796 C C . GLU A 1 230 ? -9.370 -0.532 6.729 1.00 96.12 230 GLU A C 1
ATOM 1798 O O . GLU A 1 230 ? -8.610 0.398 6.974 1.00 96.12 230 GLU A O 1
ATOM 1803 N N . ALA A 1 231 ? -9.730 -0.791 5.478 1.00 97.44 231 ALA A N 1
ATOM 1804 C CA . ALA A 1 231 ? -9.153 -0.077 4.349 1.00 97.44 231 ALA A CA 1
ATOM 1805 C C . ALA A 1 231 ? -10.196 0.263 3.291 1.00 97.44 231 ALA A C 1
ATOM 1807 O O . ALA A 1 231 ? -10.950 -0.603 2.850 1.00 97.44 231 ALA A O 1
ATOM 1808 N N . LEU A 1 232 ? -10.176 1.511 2.832 1.00 97.50 232 LEU A N 1
ATOM 1809 C CA . LEU A 1 232 ? -10.916 1.982 1.669 1.00 97.50 232 LEU A CA 1
ATOM 1810 C C . LEU A 1 232 ? -9.924 2.436 0.593 1.00 97.50 232 LEU A C 1
ATOM 1812 O O . LEU A 1 232 ? -9.321 3.506 0.685 1.00 97.50 232 LEU A O 1
ATOM 1816 N N . LEU A 1 233 ? -9.751 1.612 -0.441 1.00 97.12 233 LEU A N 1
ATOM 1817 C CA . LEU A 1 233 ? -8.876 1.918 -1.572 1.00 97.12 233 LEU A CA 1
ATOM 1818 C C . LEU A 1 233 ? -9.696 2.546 -2.702 1.00 97.12 233 LEU A C 1
ATOM 1820 O O . LEU A 1 233 ? -10.494 1.889 -3.372 1.00 97.12 233 LEU A O 1
ATOM 1824 N N . LEU A 1 234 ? -9.500 3.838 -2.915 1.00 95.06 234 LEU A N 1
ATOM 1825 C CA . LEU A 1 234 ? -10.203 4.623 -3.914 1.00 95.06 234 LEU A CA 1
ATOM 1826 C C . LEU A 1 234 ? -9.364 4.744 -5.183 1.00 95.06 234 LEU A C 1
ATOM 1828 O O . LEU A 1 234 ? -8.146 4.924 -5.139 1.00 95.06 234 LEU A O 1
ATOM 1832 N N . HIS A 1 235 ? -10.021 4.708 -6.336 1.00 92.25 235 HIS A N 1
ATOM 1833 C CA . HIS A 1 235 ? -9.379 5.040 -7.601 1.00 92.25 235 HIS A CA 1
ATOM 1834 C C . HIS A 1 235 ? -10.291 5.899 -8.472 1.00 92.25 235 HIS A C 1
ATOM 1836 O O . HIS A 1 235 ? -11.510 5.748 -8.459 1.00 92.25 235 HIS A O 1
ATOM 1842 N N . THR A 1 236 ? -9.723 6.777 -9.288 1.00 89.31 236 THR A N 1
ATOM 1843 C CA . THR A 1 236 ? -10.499 7.545 -10.262 1.00 89.31 236 THR A CA 1
ATOM 1844 C C . THR A 1 236 ? -11.037 6.630 -11.357 1.00 89.31 236 THR A C 1
ATOM 1846 O O . THR A 1 236 ? -10.353 5.716 -11.831 1.00 89.31 236 THR A O 1
ATOM 1849 N N . ALA A 1 237 ? -12.292 6.837 -11.746 1.00 80.38 237 ALA A N 1
ATOM 1850 C CA . ALA A 1 237 ? -12.895 6.115 -12.850 1.00 80.38 237 ALA A CA 1
ATOM 1851 C C . ALA A 1 237 ? -12.343 6.624 -14.186 1.00 80.38 237 ALA A C 1
ATOM 1853 O O . ALA A 1 237 ? -12.310 7.825 -14.444 1.00 80.38 237 ALA A O 1
ATOM 1854 N N . VAL A 1 238 ? -11.957 5.700 -15.066 1.00 69.81 238 VAL A N 1
ATOM 1855 C CA . VAL A 1 238 ? -11.657 6.042 -16.460 1.00 69.81 238 VAL A CA 1
ATOM 1856 C C . VAL A 1 238 ? -12.996 6.206 -17.192 1.00 69.81 238 VAL A C 1
ATOM 1858 O O . VAL A 1 238 ? -13.820 5.286 -17.116 1.00 69.81 238 VAL A O 1
ATOM 1861 N N . PRO A 1 239 ? -13.256 7.336 -17.878 1.00 59.38 239 PRO A N 1
ATOM 1862 C CA . PRO A 1 239 ? -14.518 7.552 -18.578 1.00 59.38 239 PRO A CA 1
ATOM 1863 C C . PRO A 1 239 ? -14.764 6.446 -19.611 1.00 59.38 239 PRO A C 1
ATOM 1865 O O . PRO A 1 239 ? -13.860 6.034 -20.343 1.00 59.38 239 PRO A O 1
ATOM 1868 N N . ALA A 1 240 ? -15.994 5.928 -19.645 1.00 53.78 240 ALA A N 1
ATOM 1869 C CA . ALA A 1 240 ? -16.358 4.865 -20.572 1.00 53.78 240 ALA A CA 1
ATOM 1870 C C . ALA A 1 240 ? -16.251 5.360 -22.029 1.00 53.78 240 ALA A C 1
ATOM 1872 O O . ALA A 1 240 ? -16.643 6.493 -22.317 1.00 53.78 240 ALA A O 1
ATOM 1873 N N . PRO A 1 241 ? -15.758 4.528 -22.966 1.00 53.53 241 PRO A N 1
ATOM 1874 C CA . PRO A 1 241 ? -15.720 4.900 -24.374 1.00 53.53 241 PRO A CA 1
ATOM 1875 C C . PRO A 1 241 ? -17.141 5.118 -24.928 1.00 53.53 241 PRO A C 1
ATOM 1877 O O . PRO A 1 241 ? -18.094 4.503 -24.434 1.00 53.53 241 PRO A O 1
ATOM 1880 N N . PRO A 1 242 ? -17.296 5.953 -25.973 1.00 48.56 242 PRO A N 1
ATOM 1881 C CA . PRO A 1 242 ? -18.597 6.330 -26.511 1.00 48.56 242 PRO A CA 1
ATOM 1882 C C . PRO A 1 242 ? -19.428 5.119 -26.981 1.00 48.56 242 PRO A C 1
ATOM 1884 O O . PRO A 1 242 ? -18.882 4.115 -27.461 1.00 48.56 242 PRO A O 1
ATOM 1887 N N . PRO A 1 243 ? -20.771 5.210 -26.894 1.00 55.03 243 PRO A N 1
ATOM 1888 C CA . PRO A 1 243 ? -21.687 4.092 -27.125 1.00 55.03 243 PRO A CA 1
ATOM 1889 C C . PRO A 1 243 ? -21.666 3.531 -28.555 1.00 55.03 243 PRO A C 1
ATOM 1891 O O . PRO A 1 243 ? -22.084 2.390 -28.767 1.00 55.03 243 PRO A O 1
ATOM 1894 N N . SER A 1 244 ? -21.113 4.267 -29.526 1.00 55.34 244 SER A N 1
ATOM 1895 C CA . SER A 1 244 ? -20.938 3.821 -30.916 1.00 55.34 244 SER A CA 1
ATOM 1896 C C . SER A 1 244 ? -20.036 2.584 -31.057 1.00 55.34 244 SER A C 1
ATOM 1898 O O . SER A 1 244 ? -20.179 1.828 -32.017 1.00 55.34 244 SER A O 1
ATOM 1900 N N . LEU A 1 245 ? -19.173 2.297 -30.072 1.00 52.12 245 LEU A N 1
ATOM 1901 C CA . LEU A 1 245 ? -18.299 1.114 -30.056 1.00 52.12 245 LEU A CA 1
ATOM 1902 C C . LEU A 1 245 ? -18.878 -0.091 -29.284 1.00 52.12 245 LEU A C 1
ATOM 1904 O O . LEU A 1 245 ? -18.275 -1.169 -29.272 1.00 52.12 245 LEU A O 1
ATOM 1908 N N . LEU A 1 246 ? -20.049 0.045 -28.647 1.00 53.31 246 LEU A N 1
ATOM 1909 C CA . LEU A 1 246 ? -20.579 -0.954 -27.703 1.00 53.31 246 LEU A CA 1
ATOM 1910 C C . LEU A 1 246 ? -21.435 -2.062 -28.342 1.00 53.31 246 LEU A C 1
ATOM 1912 O O . LEU A 1 246 ? -21.751 -3.053 -27.677 1.00 53.31 246 LEU A O 1
ATOM 1916 N N . ARG A 1 247 ? -21.769 -1.979 -29.637 1.00 50.72 247 ARG A N 1
ATOM 1917 C CA . ARG A 1 247 ? -22.761 -2.885 -30.252 1.00 50.72 247 ARG A CA 1
ATOM 1918 C C . ARG A 1 247 ? -22.235 -4.273 -30.674 1.00 50.72 247 ARG A C 1
ATOM 1920 O O . ARG A 1 247 ? -23.026 -5.104 -31.102 1.00 50.72 247 ARG A O 1
ATOM 1927 N N . ARG A 1 248 ? -20.940 -4.601 -30.512 1.00 47.94 248 ARG A N 1
ATOM 1928 C CA . ARG A 1 248 ? -20.383 -5.902 -30.981 1.00 47.94 248 ARG A CA 1
ATOM 1929 C C . ARG A 1 248 ? -19.469 -6.664 -30.008 1.00 47.94 248 ARG A C 1
ATOM 1931 O O . ARG A 1 248 ? -18.675 -7.493 -30.449 1.00 47.94 248 ARG A O 1
ATOM 1938 N N . ARG A 1 249 ? -19.508 -6.428 -28.689 1.00 50.06 249 ARG A N 1
ATOM 1939 C CA . ARG A 1 249 ? -18.509 -7.056 -27.786 1.00 50.06 249 ARG A CA 1
ATOM 1940 C C . ARG A 1 249 ? -18.977 -7.483 -26.391 1.00 50.06 249 ARG A C 1
ATOM 1942 O O . ARG A 1 249 ? -18.188 -7.467 -25.457 1.00 50.06 249 ARG A O 1
ATOM 1949 N N . ARG A 1 250 ? -20.197 -7.994 -26.218 1.00 53.66 250 ARG A N 1
ATOM 1950 C CA . ARG A 1 250 ? -20.672 -8.398 -24.874 1.00 53.66 250 ARG A CA 1
ATOM 1951 C C . ARG A 1 250 ? -20.000 -9.628 -24.231 1.00 53.66 250 ARG A C 1
ATOM 1953 O O . ARG A 1 250 ? -20.088 -9.766 -23.021 1.00 53.66 250 ARG A O 1
ATOM 1960 N N . ARG A 1 251 ? -19.249 -10.468 -24.961 1.00 49.06 251 ARG A N 1
ATOM 1961 C CA . ARG A 1 251 ? -18.457 -11.572 -24.351 1.00 49.06 251 ARG A CA 1
ATOM 1962 C C . ARG A 1 251 ? -16.931 -11.396 -24.409 1.00 49.06 251 ARG A C 1
ATOM 1964 O O . ARG A 1 251 ? -16.226 -11.958 -23.585 1.00 49.06 251 ARG A O 1
ATOM 1971 N N . ARG A 1 252 ? -16.412 -10.540 -25.303 1.00 46.31 252 ARG A N 1
ATOM 1972 C CA . ARG A 1 252 ? -14.976 -10.172 -25.373 1.00 46.31 252 ARG A CA 1
ATOM 1973 C C . ARG A 1 252 ? -14.614 -8.915 -24.563 1.00 46.31 252 ARG A C 1
ATOM 1975 O O . ARG A 1 252 ? -13.446 -8.542 -24.553 1.00 46.31 252 ARG A O 1
ATOM 1982 N N . ALA A 1 253 ? -15.584 -8.233 -23.947 1.00 47.84 253 ALA A N 1
ATOM 1983 C CA . ALA A 1 253 ? -15.349 -7.037 -23.132 1.00 47.84 253 ALA A CA 1
ATOM 1984 C C . ALA A 1 253 ? -14.831 -7.366 -21.726 1.00 47.84 253 ALA A C 1
ATOM 1986 O O . ALA A 1 253 ? -13.913 -6.694 -21.287 1.00 47.84 253 ALA A O 1
ATOM 1987 N N . LYS A 1 254 ? -15.324 -8.425 -21.067 1.00 44.50 254 LYS A N 1
ATOM 1988 C CA . LYS A 1 254 ? -14.871 -8.814 -19.716 1.00 44.50 254 LYS A CA 1
ATOM 1989 C C . LYS A 1 254 ? -13.373 -9.158 -19.694 1.00 44.50 254 LYS A C 1
ATOM 1991 O O . LYS A 1 254 ? -12.606 -8.501 -19.008 1.00 44.50 254 LYS A O 1
ATOM 1996 N N . ALA A 1 255 ? -12.937 -10.034 -20.604 1.00 41.53 255 ALA A N 1
ATOM 1997 C CA . ALA A 1 255 ? -11.517 -10.355 -20.796 1.00 41.53 255 ALA A CA 1
ATOM 1998 C C . ALA A 1 255 ? -10.667 -9.165 -21.293 1.00 41.53 255 ALA A C 1
ATOM 2000 O O . ALA A 1 255 ? -9.464 -9.131 -21.059 1.00 41.53 255 ALA A O 1
ATOM 2001 N N . ARG A 1 256 ? -11.271 -8.180 -21.981 1.00 42.09 256 ARG A N 1
ATOM 2002 C CA . ARG A 1 256 ? -10.578 -6.933 -22.338 1.00 42.09 256 ARG A CA 1
ATOM 2003 C C . ARG A 1 256 ? -10.399 -6.040 -21.115 1.00 42.09 256 ARG A C 1
ATOM 2005 O O . ARG A 1 256 ? -9.299 -5.554 -20.942 1.00 42.09 256 ARG A O 1
ATOM 2012 N N . VAL A 1 257 ? -11.432 -5.842 -20.294 1.00 44.75 257 VAL A N 1
ATOM 2013 C CA . VAL A 1 257 ? -11.408 -5.009 -19.076 1.00 44.75 257 VAL A CA 1
ATOM 2014 C C . VAL A 1 257 ? -10.401 -5.545 -18.051 1.00 44.75 257 VAL A C 1
ATOM 2016 O O . VAL A 1 257 ? -9.652 -4.759 -17.480 1.00 44.75 257 VAL A O 1
ATOM 2019 N N . ASP A 1 258 ? -10.286 -6.867 -17.920 1.00 40.50 258 ASP A N 1
ATOM 2020 C CA . ASP A 1 258 ? -9.289 -7.494 -17.043 1.00 40.50 258 ASP A CA 1
ATOM 2021 C C . ASP A 1 258 ? -7.848 -7.371 -17.594 1.00 40.50 258 ASP A C 1
ATOM 2023 O O . ASP A 1 258 ? -6.899 -7.233 -16.829 1.00 40.50 258 ASP A O 1
ATOM 2027 N N . ALA A 1 259 ? -7.663 -7.345 -18.923 1.00 41.53 259 ALA A N 1
ATOM 2028 C CA . ALA A 1 259 ? -6.365 -7.069 -19.559 1.00 41.53 259 ALA A CA 1
ATOM 2029 C C . ALA A 1 259 ? -6.014 -5.560 -19.607 1.00 41.53 259 ALA A C 1
ATOM 2031 O O . ALA A 1 259 ? -4.839 -5.189 -19.590 1.00 41.53 259 ALA A O 1
ATOM 2032 N N . LEU A 1 260 ? -7.040 -4.700 -19.650 1.00 43.53 260 LEU A N 1
ATOM 2033 C CA . LEU A 1 260 ? -7.009 -3.230 -19.611 1.00 43.53 260 LEU A CA 1
ATOM 2034 C C . LEU A 1 260 ? -6.450 -2.714 -18.277 1.00 43.53 260 LEU A C 1
ATOM 2036 O O . LEU A 1 260 ? -5.738 -1.716 -18.244 1.00 43.53 260 LEU A O 1
ATOM 2040 N N . ALA A 1 261 ? -6.770 -3.400 -17.182 1.00 50.31 261 ALA A N 1
ATOM 2041 C CA . ALA A 1 261 ? -6.451 -2.999 -15.820 1.00 50.31 261 ALA A CA 1
ATOM 2042 C C . ALA A 1 261 ? -5.122 -3.596 -15.340 1.00 50.31 261 ALA A C 1
ATOM 2044 O O . ALA A 1 261 ? -5.059 -4.171 -14.261 1.00 50.31 261 ALA A O 1
ATOM 2045 N N . THR A 1 262 ? -4.059 -3.499 -16.136 1.00 61.22 262 THR A N 1
ATOM 2046 C CA . THR A 1 262 ? -2.721 -3.919 -15.687 1.00 61.22 262 THR A CA 1
ATOM 2047 C C . THR A 1 262 ? -1.889 -2.742 -15.173 1.00 61.22 262 THR A C 1
ATOM 2049 O O . THR A 1 262 ? -1.321 -2.857 -14.096 1.00 61.22 262 THR A O 1
ATOM 2052 N N . ASP A 1 263 ? -1.945 -1.577 -15.831 1.00 72.94 263 ASP A N 1
ATOM 2053 C CA . ASP A 1 263 ? -1.175 -0.370 -15.467 1.00 72.94 263 ASP A CA 1
ATOM 2054 C C . ASP A 1 263 ? -2.108 0.811 -15.122 1.00 72.94 263 ASP A C 1
ATOM 2056 O O . ASP A 1 263 ? -2.076 1.866 -15.755 1.00 72.94 263 ASP A O 1
ATOM 2060 N N . SER A 1 264 ? -3.007 0.621 -14.152 1.00 87.44 264 SER A N 1
ATOM 2061 C CA . SER A 1 264 ? -3.947 1.662 -13.695 1.00 87.44 264 SER A CA 1
ATOM 2062 C C . SER A 1 264 ? -4.039 1.707 -12.170 1.00 87.44 264 SER A C 1
ATOM 2064 O O . SER A 1 264 ? -3.747 0.713 -11.502 1.00 87.44 264 SER A O 1
ATOM 2066 N N . PHE A 1 265 ? -4.510 2.822 -11.604 1.00 91.38 265 PHE A N 1
ATOM 2067 C CA . PHE A 1 265 ? -4.766 2.913 -10.159 1.00 91.38 265 PHE A CA 1
ATOM 2068 C C . PHE A 1 265 ? -5.788 1.883 -9.675 1.00 91.38 265 PHE A C 1
ATOM 2070 O O . PHE A 1 265 ? -5.629 1.304 -8.604 1.00 91.38 265 PHE A O 1
ATOM 2077 N N . ARG A 1 266 ? -6.793 1.576 -10.504 1.00 90.56 266 ARG A N 1
ATOM 2078 C CA . ARG A 1 266 ? -7.735 0.486 -10.237 1.00 90.56 266 ARG A CA 1
ATOM 2079 C C . ARG A 1 266 ? -7.014 -0.852 -10.070 1.00 90.56 266 ARG A C 1
ATOM 2081 O O . ARG A 1 266 ? -7.276 -1.576 -9.117 1.00 90.56 266 ARG 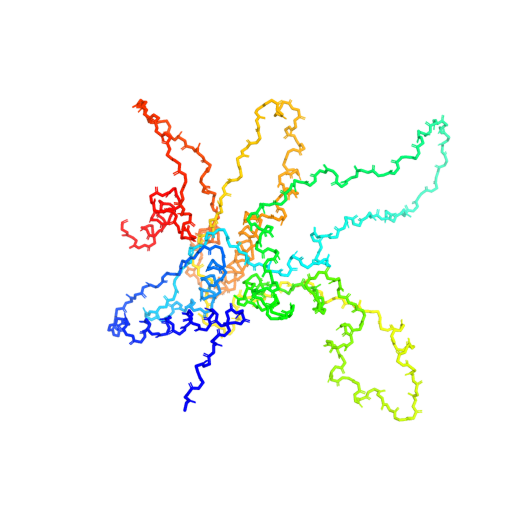A O 1
ATOM 2088 N N . ALA A 1 267 ? -6.097 -1.165 -10.984 1.00 88.75 267 ALA A N 1
ATOM 2089 C CA . ALA A 1 267 ? -5.310 -2.396 -10.949 1.00 88.75 267 ALA A CA 1
ATOM 2090 C C . ALA A 1 267 ? -4.497 -2.525 -9.658 1.00 88.75 267 ALA A C 1
ATOM 2092 O O . ALA A 1 267 ? -4.494 -3.583 -9.027 1.00 88.75 267 ALA A O 1
ATOM 2093 N N . GLN A 1 268 ? -3.831 -1.431 -9.280 1.00 92.94 268 GLN A N 1
ATOM 2094 C CA . GLN A 1 268 ? -3.036 -1.310 -8.061 1.00 92.94 268 GLN A CA 1
ATOM 2095 C C . GLN A 1 268 ? -3.907 -1.547 -6.820 1.00 92.94 268 G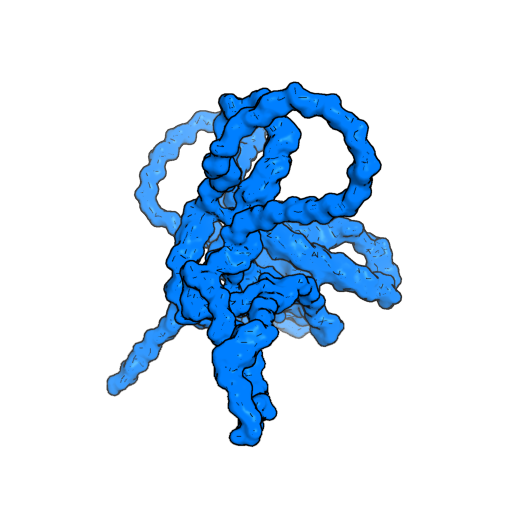LN A C 1
ATOM 2097 O O . GLN A 1 268 ? -3.605 -2.434 -6.020 1.00 92.94 268 GLN A O 1
ATOM 2102 N N . ALA A 1 269 ? -5.019 -0.816 -6.697 1.00 95.12 269 ALA A N 1
ATOM 2103 C CA . ALA A 1 269 ? -5.953 -0.934 -5.579 1.00 95.12 269 ALA A CA 1
ATOM 2104 C C . ALA A 1 269 ? -6.540 -2.347 -5.464 1.00 95.12 269 ALA A C 1
ATOM 2106 O O . ALA A 1 269 ? -6.514 -2.953 -4.395 1.00 95.12 269 ALA A O 1
ATOM 2107 N N . GLU A 1 270 ? -7.006 -2.932 -6.569 1.00 94.12 270 GLU A N 1
ATOM 2108 C CA . GLU A 1 270 ? -7.541 -4.292 -6.557 1.00 94.12 270 GLU A CA 1
ATOM 2109 C C . GLU A 1 270 ? -6.470 -5.344 -6.216 1.00 94.12 270 GLU A C 1
ATOM 2111 O O . GLU A 1 270 ? -6.769 -6.339 -5.551 1.00 94.12 270 GLU A O 1
ATOM 2116 N N . ALA A 1 271 ? -5.226 -5.169 -6.675 1.00 92.81 271 ALA A N 1
ATOM 2117 C CA . ALA A 1 271 ? -4.136 -6.093 -6.375 1.00 92.81 271 ALA A CA 1
ATOM 2118 C C . ALA A 1 271 ? -3.794 -6.100 -4.882 1.00 92.81 271 ALA A C 1
ATOM 2120 O O . ALA A 1 271 ? -3.714 -7.186 -4.298 1.00 92.81 271 ALA A O 1
ATOM 2121 N N . LEU A 1 272 ? -3.662 -4.916 -4.276 1.00 96.00 272 LEU A N 1
ATOM 2122 C CA . LEU A 1 272 ? -3.444 -4.771 -2.841 1.00 96.00 272 LEU A CA 1
ATOM 2123 C C . LEU A 1 272 ? -4.639 -5.307 -2.043 1.00 96.00 272 LEU A C 1
ATOM 2125 O O . LEU A 1 272 ? -4.449 -6.139 -1.159 1.00 96.00 272 LEU A O 1
ATOM 2129 N N . ALA A 1 273 ? -5.871 -4.931 -2.403 1.00 96.81 273 ALA A N 1
ATOM 2130 C CA . ALA A 1 273 ? -7.069 -5.403 -1.710 1.00 96.81 273 ALA A CA 1
ATOM 2131 C C . ALA A 1 273 ? -7.177 -6.929 -1.720 1.00 96.81 273 ALA A C 1
ATOM 2133 O O . ALA A 1 273 ? -7.454 -7.541 -0.693 1.00 96.81 273 ALA A O 1
ATOM 2134 N N . ARG A 1 274 ? -6.909 -7.577 -2.861 1.00 95.31 274 ARG A N 1
ATOM 2135 C CA . ARG A 1 274 ? -6.873 -9.045 -2.937 1.00 95.31 274 ARG A CA 1
ATOM 2136 C C . ARG A 1 274 ? -5.820 -9.643 -2.004 1.00 95.31 274 ARG A C 1
ATOM 2138 O O . ARG A 1 274 ? -6.049 -10.723 -1.471 1.00 95.31 274 ARG A O 1
ATOM 2145 N N . ALA A 1 275 ? -4.670 -8.994 -1.840 1.00 94.75 275 ALA A N 1
ATOM 2146 C CA . ALA A 1 275 ? -3.620 -9.464 -0.944 1.00 94.75 275 ALA A CA 1
ATOM 2147 C C . ALA A 1 275 ? -4.017 -9.325 0.533 1.00 94.75 275 ALA A C 1
ATOM 2149 O O . ALA A 1 275 ? -3.944 -10.310 1.265 1.00 94.75 275 ALA A O 1
ATOM 2150 N N . MET A 1 276 ? -4.536 -8.159 0.926 1.00 96.50 276 MET A N 1
ATOM 2151 C CA . MET A 1 276 ? -5.031 -7.907 2.281 1.00 96.50 276 MET A CA 1
ATOM 2152 C C . MET A 1 276 ? -6.205 -8.826 2.639 1.00 96.50 276 MET A C 1
ATOM 2154 O O . MET A 1 276 ? -6.210 -9.416 3.710 1.00 96.50 276 MET A O 1
ATOM 2158 N N . ARG A 1 277 ? -7.164 -9.034 1.727 1.00 95.81 277 ARG A N 1
ATOM 2159 C CA . ARG A 1 277 ? -8.309 -9.935 1.955 1.00 95.81 277 ARG A CA 1
ATOM 2160 C C . ARG A 1 277 ? -7.876 -11.377 2.200 1.00 95.81 277 ARG A C 1
ATOM 2162 O O . ARG A 1 277 ? -8.317 -11.975 3.169 1.00 95.81 277 ARG A O 1
ATOM 2169 N N . ARG A 1 278 ? -6.944 -11.904 1.392 1.00 93.94 278 ARG A N 1
ATOM 2170 C CA . ARG A 1 278 ? -6.366 -13.243 1.622 1.00 93.94 278 ARG A CA 1
ATOM 2171 C C . ARG A 1 278 ? -5.687 -13.357 2.985 1.00 93.94 278 ARG A C 1
ATOM 2173 O O . ARG A 1 278 ? -5.716 -14.421 3.593 1.00 93.94 278 ARG A O 1
ATOM 2180 N N . SER A 1 279 ? -5.038 -12.284 3.427 1.00 93.88 279 SER A N 1
ATOM 2181 C CA . SER A 1 279 ? -4.431 -12.218 4.753 1.00 93.88 279 SER A CA 1
ATOM 2182 C C . SER A 1 279 ? -5.494 -12.232 5.858 1.00 93.88 279 SER A C 1
ATOM 2184 O O . SER A 1 279 ? -5.378 -13.039 6.774 1.00 93.88 279 SER A O 1
ATOM 2186 N N . VAL A 1 280 ? -6.573 -11.452 5.723 1.00 93.38 280 VAL A N 1
ATOM 2187 C CA . VAL A 1 280 ? -7.712 -11.473 6.659 1.00 93.38 280 VAL A CA 1
ATOM 2188 C C . VAL A 1 280 ? -8.362 -12.854 6.715 1.00 93.38 280 VAL A C 1
ATOM 2190 O O . VAL A 1 280 ? -8.597 -13.371 7.800 1.00 93.38 280 VAL A O 1
ATOM 2193 N N . ASP A 1 281 ? -8.605 -13.493 5.570 1.00 91.69 281 ASP A N 1
ATOM 2194 C CA . ASP A 1 281 ? -9.164 -14.848 5.522 1.00 91.69 281 ASP A CA 1
ATOM 2195 C C . ASP A 1 281 ? -8.272 -15.848 6.266 1.00 91.69 281 ASP A C 1
ATOM 2197 O O . ASP A 1 281 ? -8.764 -16.726 6.979 1.00 91.69 281 ASP A O 1
ATOM 2201 N N . LYS A 1 282 ? -6.949 -15.708 6.123 1.00 89.06 282 LYS A N 1
ATOM 2202 C CA . LYS A 1 282 ? -5.973 -16.539 6.829 1.00 89.06 282 LYS A CA 1
ATOM 2203 C C . LYS A 1 282 ? -5.991 -16.267 8.337 1.00 89.06 282 LYS A C 1
ATOM 2205 O O . LYS A 1 282 ? -6.099 -17.223 9.099 1.00 89.06 282 LYS A O 1
ATOM 2210 N N . GLU A 1 283 ? -5.960 -14.998 8.747 1.00 87.88 283 GLU A N 1
ATOM 2211 C CA . GLU A 1 283 ? -6.076 -14.564 10.148 1.00 87.88 283 GLU A CA 1
ATOM 2212 C C . GLU A 1 283 ? -7.341 -15.152 10.795 1.00 87.88 283 GLU A C 1
ATOM 2214 O O . GLU A 1 283 ? -7.283 -15.774 11.854 1.00 87.88 283 GLU A O 1
ATOM 2219 N N . LEU A 1 284 ? -8.498 -15.007 10.141 1.00 86.56 284 LEU A N 1
ATOM 2220 C CA . LEU A 1 284 ? -9.779 -15.493 10.652 1.00 86.56 284 LEU A CA 1
ATOM 2221 C C . LEU A 1 284 ? -9.838 -17.018 10.704 1.00 86.56 284 LEU A C 1
ATOM 2223 O O . LEU A 1 284 ? -10.340 -17.572 11.680 1.00 86.56 284 LEU A O 1
ATOM 2227 N N . LYS A 1 285 ? -9.319 -17.709 9.683 1.00 86.00 285 LYS A N 1
ATOM 2228 C CA . LYS A 1 285 ? -9.268 -19.175 9.662 1.00 86.00 285 LYS A CA 1
ATOM 2229 C C . LYS A 1 285 ? -8.442 -19.725 10.824 1.00 86.00 285 LYS A C 1
ATOM 2231 O O . LYS A 1 285 ? -8.853 -20.705 11.436 1.00 86.00 285 LYS A O 1
ATOM 2236 N N . GLU A 1 286 ? -7.305 -19.106 11.124 1.00 80.94 286 GLU A N 1
ATOM 2237 C CA . GLU A 1 286 ? -6.449 -19.508 12.243 1.00 80.94 286 GLU A CA 1
ATOM 2238 C C . GLU A 1 286 ? -7.115 -19.215 13.591 1.00 80.94 286 GLU A C 1
ATOM 2240 O O . GLU A 1 286 ? -7.123 -20.076 14.467 1.00 80.94 286 GLU A O 1
ATOM 2245 N N . ARG A 1 287 ? -7.748 -18.047 13.752 1.00 77.25 287 ARG A N 1
ATOM 2246 C CA . ARG A 1 287 ? -8.414 -17.686 15.013 1.00 77.25 287 ARG A CA 1
ATOM 2247 C C . ARG A 1 287 ? -9.667 -18.517 15.294 1.00 77.25 287 ARG A C 1
ATOM 2249 O O . ARG A 1 287 ? -9.910 -18.847 16.449 1.00 77.25 287 ARG A O 1
ATOM 2256 N N . ARG A 1 288 ? -10.422 -18.922 14.265 1.00 81.31 288 ARG A N 1
ATOM 2257 C CA . ARG A 1 288 ? -11.585 -19.823 14.408 1.00 81.31 288 ARG A CA 1
ATOM 2258 C C . ARG A 1 288 ? -11.237 -21.172 15.036 1.00 81.31 288 ARG A C 1
ATOM 2260 O O . ARG A 1 288 ? -12.113 -21.797 15.613 1.00 81.31 288 ARG A O 1
ATOM 2267 N N . LEU A 1 289 ? -9.984 -21.620 14.934 1.00 78.25 289 LEU A N 1
ATOM 2268 C CA . LEU A 1 289 ? -9.544 -22.860 15.577 1.00 78.25 289 LEU A CA 1
ATOM 2269 C C . LEU A 1 289 ? -9.517 -22.747 17.112 1.00 78.25 289 LEU A C 1
ATOM 2271 O O . LEU A 1 289 ? -9.626 -23.761 17.792 1.00 78.25 289 LEU A O 1
ATOM 2275 N N . TRP A 1 290 ? -9.373 -21.531 17.645 1.00 73.81 290 TRP A N 1
ATOM 2276 C CA . TRP A 1 290 ? -9.105 -21.288 19.065 1.00 73.81 290 TRP A CA 1
ATOM 2277 C C . TRP A 1 290 ? -10.156 -20.419 19.764 1.00 73.81 290 TRP A C 1
ATOM 2279 O O . TRP A 1 290 ? -10.194 -20.398 20.990 1.00 73.81 290 TRP A O 1
ATOM 2289 N N . ASP A 1 291 ? -10.997 -19.705 19.013 1.00 71.25 291 ASP A N 1
ATOM 2290 C CA . ASP A 1 291 ? -11.991 -18.768 19.543 1.00 71.25 291 ASP A CA 1
ATOM 2291 C C . ASP A 1 291 ? -13.406 -19.138 19.047 1.00 71.25 291 ASP A C 1
ATOM 2293 O O . ASP A 1 291 ? -13.793 -18.765 17.930 1.00 71.25 291 ASP A O 1
ATOM 2297 N N . PRO A 1 292 ? -14.190 -19.870 19.868 1.00 66.88 292 PRO A N 1
ATOM 2298 C CA . PRO A 1 292 ? -15.553 -20.292 19.539 1.00 66.88 292 PRO A CA 1
ATOM 2299 C C . PRO A 1 292 ? -16.514 -19.124 19.272 1.00 66.88 292 PRO A C 1
ATOM 2301 O O . PRO A 1 292 ? -17.515 -19.289 18.581 1.00 66.88 292 PRO A O 1
ATOM 2304 N N . HIS A 1 293 ? -16.216 -17.916 19.766 1.00 64.06 293 HIS A N 1
ATOM 2305 C CA . HIS A 1 293 ? -17.063 -16.742 19.541 1.00 64.06 293 HIS A CA 1
ATOM 2306 C C . HIS A 1 293 ? -16.941 -16.170 18.117 1.00 64.06 293 HIS A C 1
ATOM 2308 O O . HIS A 1 293 ? -17.744 -15.323 17.724 1.00 64.06 293 HIS A O 1
ATOM 2314 N N . LEU A 1 294 ? -15.984 -16.644 17.309 1.00 64.12 294 LEU A N 1
ATOM 2315 C CA . LEU A 1 294 ? -15.813 -16.211 15.916 1.00 64.12 294 LEU A CA 1
ATOM 2316 C C . LEU A 1 294 ? -16.717 -16.953 14.918 1.00 64.12 294 LEU A C 1
ATOM 2318 O O . LEU A 1 294 ? -16.688 -16.623 13.728 1.00 64.12 294 LEU A O 1
ATOM 2322 N N . GLU A 1 295 ? -17.531 -17.917 15.365 1.00 60.97 295 GLU A N 1
ATOM 2323 C CA . GLU A 1 295 ? -18.495 -18.637 14.513 1.00 60.97 295 GLU A CA 1
ATOM 2324 C C . GLU A 1 295 ? -19.558 -17.709 13.893 1.00 60.97 295 GLU A C 1
ATOM 2326 O O . GLU A 1 295 ? -20.076 -18.003 12.817 1.00 60.97 295 GLU A O 1
ATOM 2331 N N . GLY A 1 296 ? -19.824 -16.550 14.508 1.00 68.25 296 GLY A N 1
ATOM 2332 C CA . GLY A 1 296 ? -20.771 -15.543 14.011 1.00 68.25 296 GLY A CA 1
ATOM 2333 C C . GLY A 1 296 ? -20.196 -14.516 13.029 1.00 68.25 296 GLY A C 1
ATOM 2334 O O . GLY A 1 296 ? -20.940 -13.658 12.557 1.00 68.25 296 GLY A O 1
ATOM 2335 N N . ILE A 1 297 ? -18.891 -14.554 12.719 1.00 75.19 297 ILE A N 1
ATOM 2336 C CA . ILE A 1 297 ? -18.295 -13.579 11.794 1.00 75.19 297 ILE A CA 1
ATOM 2337 C C . ILE A 1 297 ? -18.726 -13.886 10.350 1.00 75.19 297 ILE A C 1
ATOM 2339 O O . ILE A 1 297 ? -18.466 -15.000 9.873 1.00 75.19 297 ILE A O 1
ATOM 2343 N N . PRO A 1 298 ? -19.298 -12.904 9.623 1.00 78.88 298 PRO A N 1
ATOM 2344 C CA . PRO A 1 298 ? -19.732 -13.080 8.243 1.00 78.88 298 PRO A CA 1
ATOM 2345 C C . PRO A 1 298 ? -18.618 -13.583 7.319 1.00 78.88 298 PRO A C 1
ATOM 2347 O O . PRO A 1 298 ? -17.448 -13.217 7.451 1.00 78.88 298 PRO A O 1
ATOM 2350 N N . ALA A 1 299 ? -18.984 -14.414 6.340 1.00 79.06 299 ALA A N 1
ATOM 2351 C CA . ALA A 1 299 ? -18.041 -14.943 5.351 1.00 79.06 299 ALA A CA 1
ATOM 2352 C C . ALA A 1 299 ? -17.405 -13.846 4.476 1.00 79.06 299 ALA A C 1
ATOM 2354 O O . ALA A 1 299 ? -16.359 -14.061 3.870 1.00 79.06 299 ALA A O 1
ATOM 2355 N N . ASP A 1 300 ? -18.024 -12.670 4.408 1.00 86.81 300 ASP A N 1
ATOM 2356 C CA . ASP A 1 300 ? -17.566 -11.502 3.669 1.00 86.81 300 ASP A CA 1
ATOM 2357 C C . ASP A 1 300 ? -16.758 -10.508 4.523 1.00 86.81 300 ASP A C 1
ATOM 2359 O O . ASP A 1 300 ? -16.426 -9.431 4.028 1.00 86.81 300 ASP A O 1
ATOM 2363 N N . GLU A 1 301 ? -16.355 -10.868 5.750 1.00 91.38 301 GLU A N 1
ATOM 2364 C CA . GLU A 1 301 ? -15.583 -9.997 6.656 1.00 91.38 301 GLU A CA 1
ATOM 2365 C C . GLU A 1 301 ? -14.323 -9.414 6.002 1.00 91.38 301 GLU A C 1
ATOM 2367 O O . GLU A 1 301 ? -14.030 -8.231 6.171 1.00 91.38 301 GLU A O 1
ATOM 2372 N N . ALA A 1 302 ? -13.598 -10.193 5.193 1.00 93.06 302 ALA A N 1
ATOM 2373 C CA . ALA A 1 302 ? -12.440 -9.682 4.463 1.00 93.06 302 ALA A CA 1
ATOM 2374 C C . ALA A 1 302 ? -12.823 -8.558 3.482 1.00 93.06 302 ALA A C 1
ATOM 2376 O O . ALA A 1 302 ? -12.108 -7.562 3.351 1.00 93.06 302 ALA A O 1
ATOM 2377 N N . THR A 1 303 ? -13.972 -8.689 2.813 1.00 94.00 303 THR A N 1
ATOM 2378 C CA . THR A 1 303 ? -14.499 -7.681 1.883 1.00 94.00 303 THR A CA 1
ATOM 2379 C C . THR A 1 303 ? -15.057 -6.469 2.624 1.00 94.00 303 THR A C 1
ATOM 2381 O O . THR A 1 303 ? -14.838 -5.345 2.178 1.00 94.00 303 THR A O 1
ATOM 2384 N N . ARG A 1 304 ? -15.711 -6.678 3.775 1.00 93.00 304 ARG A N 1
ATOM 2385 C CA . ARG A 1 304 ? -16.171 -5.603 4.664 1.00 93.00 304 ARG A CA 1
ATOM 2386 C C . ARG A 1 304 ? -14.995 -4.770 5.166 1.00 93.00 304 ARG A C 1
ATOM 2388 O O . ARG A 1 304 ? -15.072 -3.543 5.143 1.00 93.00 304 ARG A O 1
ATOM 2395 N N . ARG A 1 305 ? -13.917 -5.437 5.594 1.00 93.25 305 ARG A N 1
ATOM 2396 C CA . ARG A 1 305 ? -12.705 -4.816 6.142 1.00 93.25 305 ARG A CA 1
ATOM 2397 C C . ARG A 1 305 ? -11.904 -4.080 5.076 1.00 93.25 305 ARG A C 1
ATOM 2399 O O . ARG A 1 305 ? -11.409 -2.998 5.349 1.00 93.25 305 ARG A O 1
ATOM 2406 N N . VAL A 1 306 ? -11.787 -4.636 3.871 1.00 97.12 306 VAL A N 1
ATOM 2407 C CA . VAL A 1 306 ? -10.974 -4.063 2.788 1.00 97.12 306 VAL A CA 1
ATOM 2408 C C . VAL A 1 306 ? -11.839 -3.811 1.560 1.00 97.12 306 VAL A C 1
ATOM 2410 O O . VAL A 1 306 ? -12.149 -4.735 0.805 1.00 97.12 306 VAL A O 1
ATOM 2413 N N . GLN A 1 307 ? -12.179 -2.553 1.314 1.00 96.38 307 GLN A N 1
ATOM 2414 C CA . GLN A 1 307 ? -13.073 -2.092 0.256 1.00 96.38 307 GLN A CA 1
ATOM 2415 C C . GLN A 1 307 ? -12.298 -1.423 -0.888 1.00 96.38 307 GLN A C 1
ATOM 2417 O O . GLN A 1 307 ? -11.218 -0.868 -0.689 1.00 96.38 307 GLN A O 1
ATOM 2422 N N . VAL A 1 308 ? -12.847 -1.491 -2.105 1.00 95.06 308 VAL A N 1
ATOM 2423 C CA . VAL A 1 308 ? -12.301 -0.810 -3.291 1.00 95.06 308 VAL A CA 1
ATOM 2424 C C . VAL A 1 308 ? -13.443 -0.115 -4.019 1.00 95.06 308 VAL A C 1
ATOM 2426 O O . VAL A 1 308 ? -14.405 -0.790 -4.386 1.00 95.06 308 VAL A O 1
ATOM 2429 N N . SER A 1 309 ? -13.318 1.190 -4.267 1.00 92.81 309 SER A N 1
ATOM 2430 C CA . SER A 1 309 ? -14.377 1.989 -4.900 1.00 92.81 309 SER A CA 1
ATOM 2431 C C . SER A 1 309 ? -13.830 2.941 -5.964 1.00 92.81 309 SER A C 1
ATOM 2433 O O . SER A 1 309 ? -12.725 3.473 -5.851 1.00 92.81 309 SER A O 1
ATOM 2435 N N . ALA A 1 310 ? -14.627 3.162 -7.012 1.00 89.75 310 ALA A N 1
ATOM 2436 C CA . ALA A 1 310 ? -14.312 4.103 -8.079 1.00 89.75 310 ALA A CA 1
ATOM 2437 C C . ALA A 1 310 ? -14.924 5.480 -7.784 1.00 89.75 310 ALA A C 1
ATOM 2439 O O . ALA A 1 310 ? -16.103 5.572 -7.451 1.00 89.75 310 ALA A O 1
ATOM 2440 N N . VAL A 1 311 ? -14.149 6.544 -7.977 1.00 87.31 311 VAL A N 1
ATOM 2441 C CA . VAL A 1 311 ? -14.559 7.936 -7.760 1.00 87.31 311 VAL A CA 1
ATOM 2442 C C . VAL A 1 311 ? -14.632 8.679 -9.098 1.00 87.31 311 VAL A C 1
ATOM 2444 O O . VAL A 1 311 ? -13.767 8.492 -9.955 1.00 87.31 311 VAL A O 1
ATOM 2447 N N . GLY A 1 312 ? -15.643 9.531 -9.296 1.00 70.75 312 GLY A N 1
ATOM 2448 C CA . GLY A 1 312 ? -15.742 10.416 -10.465 1.00 70.75 312 GLY A CA 1
ATOM 2449 C C . GLY A 1 312 ? -16.369 9.791 -11.718 1.00 70.75 312 GLY A C 1
ATOM 2450 O O . GLY A 1 312 ? -16.445 10.441 -12.759 1.00 70.75 312 GLY A O 1
ATOM 2451 N N . ALA A 1 313 ? -16.867 8.551 -11.648 1.00 50.75 313 ALA A N 1
ATOM 2452 C CA . ALA A 1 313 ? -17.825 8.073 -12.642 1.00 50.75 313 ALA A CA 1
ATOM 2453 C C . ALA A 1 313 ? -19.162 8.743 -12.333 1.00 50.75 313 ALA A C 1
ATOM 2455 O O . ALA A 1 313 ? -19.872 8.277 -11.449 1.00 50.75 313 ALA A O 1
ATOM 2456 N N . GLY A 1 314 ? -19.473 9.839 -13.030 1.00 43.28 314 GLY A N 1
ATOM 2457 C CA . GLY A 1 314 ? -20.709 10.603 -12.879 1.00 43.28 314 GLY A CA 1
ATOM 2458 C C . GLY A 1 314 ? -21.964 9.734 -12.971 1.00 43.28 314 GLY A C 1
ATOM 2459 O O . GLY A 1 314 ? -22.592 9.611 -14.020 1.00 43.28 314 GLY A O 1
ATOM 2460 N N . GLY A 1 315 ? -22.358 9.158 -11.844 1.00 33.56 315 GLY A N 1
ATOM 2461 C CA . GLY A 1 315 ? -23.691 8.677 -11.582 1.00 33.56 315 GLY A CA 1
ATOM 2462 C C . GLY A 1 315 ? -24.461 9.841 -10.998 1.00 33.56 315 GLY A C 1
ATOM 2463 O O . GLY A 1 315 ? -24.587 9.944 -9.782 1.00 33.56 315 GLY A O 1
ATOM 2464 N N . ARG A 1 316 ? -25.014 10.705 -11.860 1.00 33.12 316 ARG A N 1
ATOM 2465 C CA . ARG A 1 316 ? -26.214 11.458 -11.486 1.00 33.12 316 ARG A CA 1
ATOM 2466 C C . ARG A 1 316 ? -27.225 10.422 -10.998 1.00 33.12 316 ARG A C 1
ATOM 2468 O O . ARG A 1 316 ? -27.891 9.772 -11.804 1.00 33.12 316 ARG A O 1
ATOM 2475 N N . ARG A 1 317 ? -27.354 10.251 -9.683 1.00 34.00 317 ARG A N 1
ATOM 2476 C CA . ARG A 1 317 ? -28.594 9.738 -9.113 1.00 34.00 317 ARG A CA 1
ATOM 2477 C C . ARG A 1 317 ? -29.625 10.780 -9.536 1.00 34.00 317 ARG A C 1
ATOM 2479 O O . ARG A 1 317 ? -29.511 11.929 -9.126 1.00 34.00 317 ARG A O 1
ATOM 2486 N N . ARG A 1 318 ? -30.513 10.427 -10.475 1.00 34.84 318 ARG A N 1
ATOM 2487 C CA . ARG A 1 318 ? -31.599 11.297 -10.949 1.00 34.84 318 ARG A CA 1
ATOM 2488 C C . ARG A 1 318 ? -32.356 11.809 -9.722 1.00 34.84 318 ARG A C 1
ATOM 2490 O O . ARG A 1 31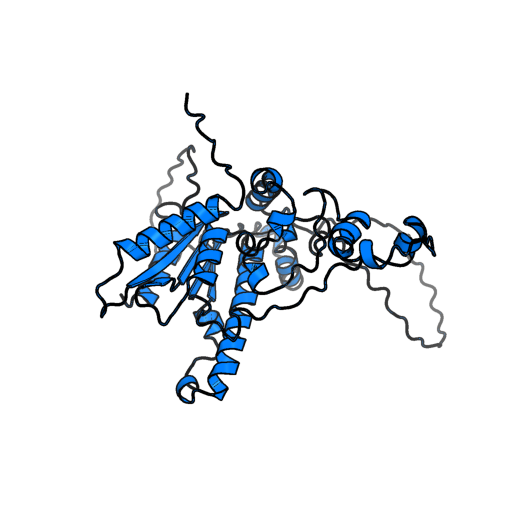8 ? -33.181 11.095 -9.167 1.00 34.84 318 ARG A O 1
ATOM 2497 N N . VAL A 1 319 ? -32.056 13.032 -9.321 1.00 34.38 319 VAL A N 1
ATOM 2498 C CA . VAL A 1 319 ? -32.928 13.898 -8.540 1.00 34.38 319 VAL A CA 1
ATOM 2499 C C . VAL A 1 319 ? -33.017 15.170 -9.374 1.00 34.38 319 VAL A C 1
ATOM 2501 O O . VAL A 1 319 ? -32.022 15.609 -9.949 1.00 34.38 319 VAL A O 1
ATOM 2504 N N . GLY A 1 320 ? -34.253 15.585 -9.627 1.00 28.94 320 GLY A N 1
ATOM 2505 C CA . GLY A 1 320 ? -34.644 16.393 -10.774 1.00 28.94 320 GLY A CA 1
ATOM 2506 C C . GLY A 1 320 ? -34.025 17.787 -10.859 1.00 28.94 320 GLY A C 1
ATOM 2507 O O . GLY A 1 320 ? -33.595 18.352 -9.865 1.00 28.94 320 GLY A O 1
ATOM 2508 N N . GLY A 1 321 ? -34.059 18.296 -12.096 1.00 30.20 321 GLY A N 1
ATOM 2509 C CA . GLY A 1 321 ? -34.269 19.700 -12.465 1.00 30.20 321 GLY A CA 1
ATOM 2510 C C . GLY A 1 321 ? -33.326 20.751 -11.885 1.00 30.20 321 GLY A C 1
ATOM 2511 O O . GLY A 1 321 ? -33.484 21.168 -10.747 1.00 30.20 321 GLY A O 1
ATOM 2512 N N . GLY A 1 322 ? -32.442 21.275 -12.732 1.00 26.98 322 GLY A N 1
ATOM 2513 C CA . GLY A 1 322 ? -31.732 22.526 -12.470 1.00 26.98 322 GLY A CA 1
ATOM 2514 C C . GLY A 1 322 ? -30.595 22.734 -13.457 1.00 26.98 322 GLY A C 1
ATOM 2515 O O . GLY A 1 322 ? -29.519 22.165 -13.292 1.00 26.98 322 GLY A O 1
ATOM 2516 N N . GLU A 1 323 ? -30.864 23.488 -14.520 1.00 31.81 323 GLU A N 1
ATOM 2517 C CA . GLU A 1 323 ? -29.861 24.004 -15.451 1.00 31.81 323 GLU A CA 1
ATOM 2518 C C . GLU A 1 323 ? -28.951 25.022 -14.753 1.00 31.81 323 GLU A C 1
ATOM 2520 O O . GLU A 1 323 ? -29.394 25.792 -13.906 1.00 31.81 323 GLU A O 1
ATOM 2525 N N . GLY A 1 324 ? -27.676 25.028 -15.136 1.00 28.19 324 GLY A N 1
ATOM 2526 C CA . GLY A 1 324 ? -26.682 25.978 -14.648 1.00 28.19 324 GLY A CA 1
ATOM 2527 C C . GLY A 1 324 ? -25.291 25.556 -15.097 1.00 28.19 324 GLY A C 1
ATOM 2528 O O . GLY A 1 324 ? -24.566 24.897 -14.358 1.00 28.19 324 GLY A O 1
ATOM 2529 N N . ALA A 1 325 ? -24.954 25.864 -16.349 1.00 32.12 325 ALA A N 1
ATOM 2530 C CA . ALA A 1 325 ? -23.598 25.751 -16.863 1.00 32.12 325 ALA A CA 1
ATOM 2531 C C . ALA A 1 325 ? -22.768 26.934 -16.352 1.00 32.12 325 ALA A C 1
ATOM 2533 O O . ALA A 1 325 ? -23.189 28.080 -16.501 1.00 32.12 325 ALA A O 1
ATOM 2534 N N . GLN A 1 326 ? -21.582 26.665 -15.810 1.00 30.23 326 GLN A N 1
ATOM 2535 C CA . GLN A 1 326 ? -20.535 27.675 -15.747 1.00 30.23 326 GLN A CA 1
ATOM 2536 C C . GLN A 1 326 ? -19.181 27.020 -16.016 1.00 30.23 326 GLN A C 1
ATOM 2538 O O . GLN A 1 326 ? -18.717 26.148 -15.283 1.00 30.23 326 GLN A O 1
ATOM 2543 N N . GLU A 1 327 ? -18.628 27.413 -17.156 1.00 34.50 327 GLU A N 1
ATOM 2544 C CA . GLU A 1 327 ? -17.258 27.195 -17.596 1.00 34.50 327 GLU A CA 1
ATOM 2545 C C . GLU A 1 327 ? -16.343 28.043 -16.702 1.00 34.50 327 GLU A C 1
ATOM 2547 O O . GLU A 1 327 ? -16.630 29.214 -16.450 1.00 34.50 327 GLU A O 1
ATOM 2552 N N . GLY A 1 328 ? -15.286 27.436 -16.169 1.00 28.19 328 GLY A N 1
ATOM 2553 C CA . GLY A 1 328 ? -14.314 28.098 -15.309 1.00 28.19 328 GLY A CA 1
ATOM 2554 C C . GLY A 1 328 ? -12.940 27.508 -15.570 1.00 28.19 328 GLY A C 1
ATOM 2555 O O . GLY A 1 328 ? -12.689 26.340 -15.266 1.00 28.19 328 GLY A O 1
ATOM 2556 N N . ASP A 1 329 ? -12.108 28.330 -16.195 1.00 27.97 329 ASP A N 1
ATOM 2557 C CA . ASP A 1 329 ? -10.746 28.057 -16.622 1.00 27.97 329 ASP A CA 1
ATOM 2558 C C . ASP A 1 329 ? -9.826 27.670 -15.462 1.00 27.97 329 ASP A C 1
ATOM 2560 O O . ASP A 1 329 ? -10.011 28.054 -14.306 1.00 27.97 329 ASP A O 1
ATOM 2564 N N . GLY A 1 330 ? -8.843 26.833 -15.787 1.00 36.47 330 GLY A N 1
ATOM 2565 C CA . GLY A 1 330 ? -7.950 26.230 -14.815 1.00 36.47 330 GLY A CA 1
ATOM 2566 C C . GLY A 1 330 ? -6.877 27.176 -14.298 1.00 36.47 330 GLY A C 1
ATOM 2567 O O . GLY A 1 330 ? -6.351 27.984 -15.043 1.00 36.47 330 GLY A O 1
ATOM 2568 N N . GLU A 1 331 ? -6.483 26.952 -13.048 1.00 30.94 331 GLU A N 1
ATOM 2569 C CA . GLU A 1 331 ? -5.094 26.928 -12.586 1.00 30.94 331 GLU A CA 1
ATOM 2570 C C . GLU A 1 331 ? -5.074 26.420 -11.133 1.00 30.94 331 GLU A C 1
ATOM 2572 O O . GLU A 1 331 ? -5.940 26.757 -10.334 1.00 30.94 331 GLU A O 1
ATOM 2577 N N . GLY A 1 332 ? -4.120 25.538 -10.806 1.00 29.78 332 GLY A N 1
ATOM 2578 C CA . GLY A 1 332 ? -3.920 25.013 -9.445 1.00 29.78 332 GLY A CA 1
ATOM 2579 C C . GLY A 1 332 ? -4.639 23.698 -9.112 1.00 29.78 332 GLY A C 1
ATOM 2580 O O . GLY A 1 332 ? -5.490 23.653 -8.231 1.00 29.78 332 GLY A O 1
ATOM 2581 N N . LYS A 1 333 ? -4.278 22.578 -9.759 1.00 35.38 333 LYS A N 1
ATOM 2582 C CA . LYS A 1 333 ? -4.686 21.250 -9.255 1.00 35.38 333 LYS A CA 1
ATOM 2583 C C . LYS A 1 333 ? -3.834 20.870 -8.044 1.00 35.38 333 LYS A C 1
ATOM 2585 O O . LYS A 1 333 ? -2.754 20.301 -8.194 1.00 35.38 333 LYS A O 1
ATOM 2590 N N . GLU A 1 334 ? -4.338 21.191 -6.857 1.00 34.47 334 GLU A N 1
ATOM 2591 C CA . GLU A 1 334 ? -3.885 20.611 -5.592 1.00 34.47 334 GLU A CA 1
ATOM 2592 C C . GLU A 1 334 ? -3.870 19.077 -5.684 1.00 34.47 334 GLU A C 1
ATOM 2594 O O . GLU A 1 334 ? -4.833 18.446 -6.118 1.00 34.47 334 GLU A O 1
ATOM 2599 N N . PHE A 1 335 ? -2.765 18.462 -5.260 1.00 38.41 335 PHE A N 1
ATOM 2600 C CA . PHE A 1 335 ? -2.589 17.004 -5.206 1.00 38.41 335 PHE A CA 1
ATOM 2601 C C . PHE A 1 335 ? -3.287 16.345 -3.992 1.00 38.41 335 PHE A C 1
ATOM 2603 O O . PHE A 1 335 ? -3.058 15.165 -3.711 1.00 38.41 335 PHE A O 1
ATOM 2610 N N . GLY A 1 336 ? -4.150 17.078 -3.283 1.00 46.53 336 GLY A N 1
ATOM 2611 C CA . GLY A 1 336 ? -4.990 16.572 -2.196 1.00 46.53 336 GLY A CA 1
ATOM 2612 C C . GLY A 1 336 ? -6.297 15.941 -2.688 1.00 46.53 336 GLY A C 1
ATOM 2613 O O . GLY A 1 336 ? -6.605 15.939 -3.881 1.00 46.53 336 GLY A O 1
ATOM 2614 N N . PHE A 1 337 ? -7.081 15.383 -1.762 1.00 48.69 337 PHE A N 1
ATOM 2615 C CA . PHE A 1 337 ? -8.475 15.051 -2.057 1.00 48.69 337 PHE A CA 1
ATOM 2616 C C . PHE A 1 337 ? -9.183 16.338 -2.512 1.00 48.69 337 PHE A C 1
ATOM 2618 O O . PHE A 1 337 ? -9.142 17.315 -1.764 1.00 48.69 337 PHE A O 1
ATOM 2625 N N . PRO A 1 338 ? -9.796 16.390 -3.709 1.00 46.59 338 PRO A N 1
ATOM 2626 C CA . PRO A 1 338 ? -10.421 17.619 -4.179 1.00 46.59 338 PRO A CA 1
ATOM 2627 C C . PRO A 1 338 ? -11.514 18.040 -3.182 1.00 46.59 338 PRO A C 1
ATOM 2629 O O . PRO A 1 338 ? -12.422 17.237 -2.923 1.00 46.59 338 PRO A O 1
ATOM 2632 N N . PRO A 1 339 ? -11.445 19.251 -2.596 1.00 40.78 339 PRO A N 1
ATOM 2633 C CA . PRO A 1 339 ? -12.462 19.718 -1.664 1.00 40.78 339 PRO A CA 1
ATOM 2634 C C . PRO A 1 339 ? -13.832 19.710 -2.358 1.00 40.78 339 PRO A C 1
ATOM 2636 O O . PRO A 1 339 ? -13.990 20.225 -3.460 1.00 40.78 339 PRO A O 1
ATOM 2639 N N . GLY A 1 340 ? -14.812 19.051 -1.734 1.00 51.66 340 GLY A N 1
ATOM 2640 C CA . GLY A 1 340 ? -16.175 18.908 -2.263 1.00 51.66 340 GLY A CA 1
ATOM 2641 C C . GLY A 1 340 ? -16.381 17.845 -3.354 1.00 51.66 340 GLY A C 1
ATOM 2642 O O . GLY A 1 340 ? -17.482 17.749 -3.889 1.00 51.66 340 GLY A O 1
ATOM 2643 N N . GLY A 1 341 ? -15.370 17.038 -3.698 1.00 63.22 341 GLY A N 1
ATOM 2644 C CA . GLY A 1 341 ? -15.509 15.976 -4.703 1.00 63.22 341 GLY A CA 1
ATOM 2645 C C . GLY A 1 341 ? -16.151 14.686 -4.174 1.00 63.22 341 GLY A C 1
ATOM 2646 O O . GLY A 1 341 ? -16.118 14.412 -2.975 1.00 63.22 341 GLY A O 1
ATOM 2647 N N . ASP A 1 342 ? -16.645 13.837 -5.087 1.00 75.38 342 ASP A N 1
ATOM 2648 C CA . ASP A 1 342 ? -17.215 12.507 -4.790 1.00 75.38 342 ASP A CA 1
ATOM 2649 C C . ASP A 1 342 ? -16.343 11.677 -3.823 1.00 75.38 342 ASP A C 1
ATOM 2651 O O . ASP A 1 342 ? -16.873 10.936 -3.000 1.00 75.38 342 ASP A O 1
ATOM 2655 N N . ALA A 1 343 ? -15.009 11.818 -3.885 1.00 77.25 343 ALA A N 1
ATOM 2656 C CA . ALA A 1 343 ? -14.074 11.129 -2.990 1.00 77.25 343 ALA A CA 1
ATOM 2657 C C . ALA A 1 343 ? -14.344 11.441 -1.514 1.00 77.25 343 ALA A C 1
ATOM 2659 O O . ALA A 1 343 ? -14.385 10.517 -0.708 1.00 77.25 343 ALA A O 1
ATOM 2660 N N . ASN A 1 344 ? -14.536 12.718 -1.165 1.00 81.62 344 ASN A N 1
ATOM 2661 C CA . ASN A 1 344 ? -14.726 13.140 0.224 1.00 81.62 344 ASN A CA 1
ATOM 2662 C C . ASN A 1 344 ? -15.997 12.549 0.809 1.00 81.62 344 ASN A C 1
ATOM 2664 O O . ASN A 1 344 ? -15.997 12.155 1.968 1.00 81.62 344 ASN A O 1
ATOM 2668 N N . ARG A 1 345 ? -17.043 12.420 -0.011 1.00 84.31 345 ARG A N 1
ATOM 2669 C CA . ARG A 1 345 ? -18.267 11.742 0.393 1.00 84.31 345 ARG A CA 1
ATOM 2670 C C . ARG A 1 345 ? -18.014 10.268 0.704 1.00 84.31 345 ARG A C 1
ATOM 2672 O O . ARG A 1 345 ? -18.415 9.809 1.759 1.00 84.31 345 ARG A O 1
ATOM 2679 N N . PHE A 1 346 ? -17.300 9.543 -0.162 1.00 83.69 346 PHE A N 1
ATOM 2680 C CA . PHE A 1 346 ? -16.925 8.153 0.136 1.00 83.69 346 PHE A CA 1
ATOM 2681 C C . PHE A 1 346 ? -16.113 8.036 1.430 1.00 83.69 346 PHE A C 1
ATOM 2683 O O . PHE A 1 346 ? -16.304 7.079 2.173 1.00 83.69 346 PHE A O 1
ATOM 2690 N N . VAL A 1 347 ? -15.212 8.987 1.698 1.00 86.19 347 VAL A N 1
ATOM 2691 C CA . VAL A 1 347 ? -14.429 9.011 2.942 1.00 86.19 347 VAL A CA 1
ATOM 2692 C C . VAL A 1 347 ? -15.322 9.281 4.154 1.00 86.19 347 VAL A C 1
ATOM 2694 O O . VAL A 1 347 ? -15.190 8.582 5.152 1.00 86.19 347 VAL A O 1
ATOM 2697 N N . GLN A 1 348 ? -16.218 10.267 4.075 1.00 86.56 348 GLN A N 1
ATOM 2698 C CA . GLN A 1 348 ? -17.146 10.617 5.153 1.00 86.56 348 GLN A CA 1
ATOM 2699 C C . GLN A 1 348 ? -18.104 9.471 5.460 1.00 86.56 348 GLN A C 1
ATOM 2701 O O . GLN A 1 348 ? -18.098 8.997 6.589 1.00 86.56 348 GLN A O 1
ATOM 2706 N N . ASP A 1 349 ? -18.817 8.962 4.450 1.00 87.94 349 ASP A N 1
ATOM 2707 C CA . ASP A 1 349 ? -19.754 7.841 4.593 1.00 87.94 349 ASP A CA 1
ATOM 2708 C C . ASP A 1 349 ? -19.047 6.624 5.227 1.00 87.94 349 ASP A C 1
ATOM 2710 O O . ASP A 1 349 ? -19.594 5.942 6.092 1.00 87.94 349 ASP A O 1
ATOM 2714 N N . TRP A 1 350 ? -17.797 6.359 4.826 1.00 90.75 350 TRP A N 1
ATOM 2715 C CA . TRP A 1 350 ? -17.001 5.271 5.392 1.00 90.75 350 TRP A CA 1
ATOM 2716 C C . TRP A 1 350 ? -16.576 5.541 6.838 1.00 90.75 350 TRP A C 1
ATOM 2718 O O . TRP A 1 350 ? -16.671 4.643 7.664 1.00 90.75 350 TRP A O 1
ATOM 2728 N N . LEU A 1 351 ? -16.122 6.752 7.173 1.00 88.06 351 LEU A N 1
ATOM 2729 C CA . LEU A 1 351 ? -15.740 7.100 8.546 1.00 88.06 351 LEU A CA 1
ATOM 2730 C C . LEU A 1 351 ? -16.942 7.106 9.497 1.00 88.06 351 LEU A C 1
ATOM 2732 O O . LEU A 1 351 ? -16.799 6.669 10.635 1.00 88.06 351 LEU A O 1
ATOM 2736 N N . GLU A 1 352 ? -18.106 7.579 9.056 1.00 88.00 352 GLU A N 1
ATOM 2737 C CA . GLU A 1 352 ? -19.342 7.605 9.850 1.00 88.00 352 GLU A CA 1
ATOM 2738 C C . GLU A 1 352 ? -19.793 6.188 10.227 1.00 88.00 352 GLU A C 1
ATOM 2740 O O . GLU A 1 352 ? -19.993 5.912 11.413 1.00 88.00 352 GLU A O 1
ATOM 2745 N N . ASP A 1 353 ? -19.797 5.260 9.260 1.00 87.38 353 ASP A N 1
ATOM 2746 C CA . ASP A 1 353 ? -20.068 3.832 9.490 1.00 87.38 353 ASP A CA 1
ATOM 2747 C C . ASP A 1 353 ? -19.143 3.224 10.562 1.00 87.38 353 ASP A C 1
ATOM 2749 O O . ASP A 1 353 ? -19.570 2.404 11.375 1.00 87.38 353 ASP A O 1
ATOM 2753 N N . ARG A 1 354 ? -17.869 3.647 10.619 1.00 84.25 354 ARG A N 1
ATOM 2754 C CA . ARG A 1 354 ? -16.881 3.105 11.578 1.00 84.25 354 ARG A CA 1
ATOM 2755 C C . ARG A 1 354 ? -16.889 3.782 12.932 1.00 84.25 354 ARG A C 1
ATOM 2757 O O . ARG A 1 354 ? -16.620 3.137 13.942 1.00 84.25 354 ARG A O 1
ATOM 2764 N N . LEU A 1 355 ? -17.180 5.074 12.958 1.00 81.06 355 LEU A N 1
ATOM 2765 C CA . LEU A 1 355 ? -17.262 5.850 14.188 1.00 81.06 355 LEU A CA 1
ATOM 2766 C C . LEU A 1 355 ? -18.622 5.693 14.882 1.00 81.06 355 LEU A C 1
ATOM 2768 O O . LEU A 1 355 ? -18.771 6.188 15.999 1.00 81.06 355 LEU A O 1
ATOM 2772 N N . GLY A 1 356 ? -19.583 5.010 14.247 1.00 70.31 356 GLY A N 1
ATOM 2773 C CA . GLY A 1 356 ? -20.921 4.779 14.784 1.00 70.31 356 GLY A CA 1
ATOM 2774 C C . GLY A 1 356 ? -21.706 6.077 14.971 1.00 70.31 356 GLY A C 1
ATOM 2775 O O . GLY A 1 356 ? -22.376 6.229 15.993 1.00 70.31 356 GLY A O 1
ATOM 2776 N N . ARG A 1 357 ? -21.549 7.028 14.041 1.00 49.50 357 ARG A N 1
ATOM 2777 C CA . ARG A 1 357 ? -22.226 8.333 14.066 1.00 49.50 357 ARG A CA 1
ATOM 2778 C C . ARG A 1 357 ? -23.358 8.416 13.064 1.00 49.50 357 ARG A C 1
ATOM 2780 O O . ARG A 1 357 ? -23.214 7.813 11.981 1.00 49.50 357 ARG A O 1
#

Mean predicted aligned error: 13.94 Å

pLDDT: mean 74.08, std 21.94, range [26.98, 97.69]

Radius of gyration: 25.67 Å; Cα contacts (8 Å, |Δi|>4): 425; chains: 1; bounding box: 78×70×79 Å

Sequence (357 aa):
MARTATTPLHWPTPLHDAMQGYDWILKNLAPPEYKRRDVYTCGSYLGASLATSIALTESYPHEHMAVRGCVALNGIYNWTMFLPDHPINQPPKKNRSKNKGEDDGHRSNDPKPPLGSSSSSTLRPPPDPAVLKLKQQAGALFSQPDGLFDPFASPCLFFQTPGLLVPRTFTEPATAADYYRATMSMALEDFLSPDDPLTAEEFLRLVRPRAPRRSAVAFPPWNSTLKIPEALLLHTAVPAPPPSLLRRRRRRAKARVDALATDSFRAQAEALARAMRRSVDKELKERRLWDPHLEGIPADEATRRVQVSAVGAGGRRRVGGGEGAQEGDGEGKEFGFPPGGDANRFVQDWLEDRLGR

InterPro domains:
  IPR029058 Alpha/Beta hydrolase fold [G3DSA:3.40.50.1820] (3-187)
  IPR029058 Alpha/Beta hydrolase fold [SSF53474] (10-155)